Protein AF-A0A970YHY7-F1 (afdb_monomer)

Structure (mmCIF, N/CA/C/O backbone):
data_AF-A0A970YHY7-F1
#
_entry.id   AF-A0A970YHY7-F1
#
loop_
_atom_site.group_PDB
_atom_site.id
_atom_site.type_symbol
_atom_site.label_atom_id
_atom_site.label_alt_id
_atom_site.label_comp_id
_atom_site.label_asym_id
_atom_site.label_entity_id
_atom_site.label_seq_id
_atom_site.pdbx_PDB_ins_code
_atom_site.Cartn_x
_atom_site.Cartn_y
_atom_site.Cartn_z
_atom_site.occupancy
_atom_site.B_iso_or_equiv
_atom_site.auth_seq_id
_atom_site.auth_comp_id
_atom_site.auth_asym_id
_atom_site.auth_atom_id
_atom_site.pdbx_PDB_model_num
ATOM 1 N N . MET A 1 1 ? 17.456 -45.191 -36.151 1.00 50.62 1 MET A N 1
ATOM 2 C CA . MET A 1 1 ? 17.896 -44.436 -34.952 1.00 50.62 1 MET A CA 1
ATOM 3 C C . MET A 1 1 ? 18.353 -42.989 -35.215 1.00 50.62 1 MET A C 1
ATOM 5 O O . MET A 1 1 ? 18.487 -42.261 -34.246 1.00 50.62 1 MET A O 1
ATOM 9 N N . SER A 1 2 ? 18.525 -42.503 -36.458 1.00 56.16 2 SER A N 1
ATOM 10 C CA . SER A 1 2 ? 19.129 -41.170 -36.703 1.00 56.16 2 SER A CA 1
ATOM 11 C C . SER A 1 2 ? 18.180 -39.957 -36.665 1.00 56.16 2 SER A C 1
ATOM 13 O O . SER A 1 2 ? 18.618 -38.856 -36.349 1.00 56.16 2 SER A O 1
ATOM 15 N N . ARG A 1 3 ? 16.873 -40.118 -36.927 1.00 51.16 3 ARG A N 1
ATOM 16 C CA . ARG A 1 3 ? 15.935 -38.973 -37.016 1.00 51.16 3 ARG A CA 1
ATOM 17 C C . ARG A 1 3 ? 15.597 -38.304 -35.674 1.00 51.16 3 ARG A C 1
ATOM 19 O O . ARG A 1 3 ? 15.344 -37.107 -35.648 1.00 51.16 3 ARG A O 1
ATOM 26 N N . ARG A 1 4 ? 15.618 -39.048 -34.560 1.00 51.25 4 ARG A N 1
ATOM 27 C CA . ARG A 1 4 ? 15.319 -38.506 -33.215 1.00 51.25 4 ARG A CA 1
ATOM 28 C C . ARG A 1 4 ? 16.467 -37.663 -32.642 1.00 51.25 4 ARG A C 1
ATOM 30 O O . ARG A 1 4 ? 16.207 -36.680 -31.962 1.00 51.25 4 ARG A O 1
ATOM 37 N N . LEU A 1 5 ? 17.714 -38.004 -32.974 1.00 50.31 5 LEU A N 1
ATOM 38 C CA . LEU A 1 5 ? 18.907 -37.251 -32.564 1.00 50.31 5 LEU A CA 1
ATOM 39 C C . LEU A 1 5 ? 19.022 -35.908 -33.303 1.00 50.31 5 LEU A C 1
ATOM 41 O O . LEU A 1 5 ? 19.333 -34.899 -32.681 1.00 50.31 5 LEU A O 1
ATOM 45 N N . ALA A 1 6 ? 18.693 -35.873 -34.599 1.00 49.66 6 ALA A N 1
ATOM 46 C CA . ALA A 1 6 ? 18.693 -34.640 -35.391 1.00 49.66 6 ALA A CA 1
ATOM 47 C C . ALA A 1 6 ? 17.609 -33.640 -34.939 1.00 49.66 6 ALA A C 1
ATOM 49 O O . ALA A 1 6 ? 17.871 -32.443 -34.854 1.00 49.66 6 ALA A O 1
ATOM 50 N N . ALA A 1 7 ? 16.413 -34.131 -34.588 1.00 54.09 7 ALA A N 1
ATOM 51 C CA . ALA A 1 7 ? 15.349 -33.294 -34.031 1.00 54.09 7 ALA A CA 1
ATOM 52 C C . ALA A 1 7 ? 15.717 -32.738 -32.641 1.00 54.09 7 ALA A C 1
ATOM 54 O O . ALA A 1 7 ? 15.490 -31.561 -32.377 1.00 54.09 7 ALA A O 1
ATOM 55 N N . GLY A 1 8 ? 16.343 -33.551 -31.780 1.00 54.03 8 GLY A N 1
ATOM 56 C CA . GLY A 1 8 ? 16.829 -33.113 -30.467 1.00 54.03 8 GLY A CA 1
ATOM 57 C C . GLY A 1 8 ? 17.932 -32.052 -30.549 1.00 54.03 8 GLY A C 1
ATOM 58 O O . GLY A 1 8 ? 17.893 -31.084 -29.794 1.00 54.03 8 GLY A O 1
ATOM 59 N N . LEU A 1 9 ? 18.863 -32.180 -31.504 1.00 59.66 9 LEU A N 1
ATOM 60 C CA . LEU A 1 9 ? 19.895 -31.165 -31.756 1.00 59.66 9 LEU A CA 1
ATOM 61 C C . LEU A 1 9 ? 19.302 -29.849 -32.275 1.00 59.66 9 LEU A C 1
ATOM 63 O O . LEU A 1 9 ? 19.732 -28.779 -31.853 1.00 59.66 9 LEU A O 1
ATOM 67 N N . GLY A 1 10 ? 18.309 -29.923 -33.167 1.00 66.12 10 GLY A N 1
ATOM 68 C CA . GLY A 1 10 ? 17.621 -28.742 -33.689 1.00 66.12 10 GLY A CA 1
ATOM 69 C C . GLY A 1 10 ? 16.871 -27.977 -32.598 1.00 66.12 10 GLY A C 1
ATOM 70 O O . GLY A 1 10 ? 16.993 -26.760 -32.507 1.00 66.12 10 GLY A O 1
ATOM 71 N N . ILE A 1 11 ? 16.162 -28.689 -31.718 1.00 70.00 11 ILE A N 1
ATOM 72 C CA . ILE A 1 11 ? 15.448 -28.081 -30.585 1.00 70.00 11 ILE A CA 1
ATOM 73 C C . ILE A 1 11 ? 16.435 -27.469 -29.583 1.00 70.00 11 ILE A C 1
ATOM 75 O O . ILE A 1 11 ? 16.235 -26.338 -29.148 1.00 70.00 11 ILE A O 1
ATOM 79 N N . ALA A 1 12 ? 17.523 -28.173 -29.255 1.00 73.06 12 ALA A N 1
ATOM 80 C CA . ALA A 1 12 ? 18.547 -27.661 -28.347 1.00 73.06 12 ALA A CA 1
ATOM 81 C C . ALA A 1 12 ? 19.237 -26.405 -28.903 1.00 73.06 12 ALA A C 1
ATOM 83 O O . ALA A 1 12 ? 19.440 -25.446 -28.164 1.00 73.06 12 ALA A O 1
ATOM 84 N N . ALA A 1 13 ? 19.543 -26.369 -30.204 1.00 76.19 13 ALA A N 1
ATOM 85 C CA . ALA A 1 13 ? 20.141 -25.204 -30.853 1.00 76.19 13 ALA A CA 1
ATOM 86 C C . ALA A 1 13 ? 19.190 -23.997 -30.884 1.00 76.19 13 ALA A C 1
ATOM 88 O O . ALA A 1 13 ? 19.619 -22.877 -30.618 1.00 76.19 13 ALA A O 1
ATOM 89 N N . VAL A 1 14 ? 17.897 -24.217 -31.152 1.00 81.06 14 VAL A N 1
ATOM 90 C CA . VAL A 1 14 ? 16.876 -23.157 -31.111 1.00 81.06 14 VAL A CA 1
ATOM 91 C C . VAL A 1 14 ? 16.693 -22.625 -29.689 1.00 81.06 14 VAL A C 1
ATOM 93 O O . VAL A 1 14 ? 16.650 -21.412 -29.498 1.00 81.06 14 VAL A O 1
ATOM 96 N N . ALA A 1 15 ? 16.643 -23.506 -28.687 1.00 80.12 15 ALA A N 1
ATOM 97 C CA . ALA A 1 15 ? 16.552 -23.105 -27.286 1.00 80.12 15 ALA A CA 1
ATOM 98 C C . ALA A 1 15 ? 17.786 -22.302 -26.845 1.00 80.12 15 ALA A C 1
ATOM 100 O O . ALA A 1 15 ? 17.646 -21.255 -26.218 1.00 80.12 15 ALA A O 1
ATOM 101 N N . LEU A 1 16 ? 18.991 -22.740 -27.226 1.00 81.62 16 LEU A N 1
ATOM 102 C CA . LEU A 1 16 ? 20.231 -22.030 -26.913 1.00 81.62 16 LEU A CA 1
ATOM 103 C C . LEU A 1 16 ? 20.271 -20.650 -27.587 1.00 81.62 16 LEU A C 1
ATOM 105 O O . LEU A 1 16 ? 20.618 -19.662 -26.947 1.00 81.62 16 LEU A O 1
ATOM 109 N N . LEU A 1 17 ? 19.864 -20.565 -28.858 1.00 82.62 17 LEU A N 1
ATOM 110 C CA . LEU A 1 17 ? 19.781 -19.303 -29.590 1.00 82.62 17 LEU A CA 1
ATOM 111 C C . LEU A 1 17 ? 18.762 -18.350 -28.950 1.00 82.62 17 LEU A C 1
ATOM 113 O O . LEU A 1 17 ? 19.046 -17.164 -28.815 1.00 82.62 17 LEU A O 1
ATOM 117 N N . ALA A 1 18 ? 17.611 -18.858 -28.503 1.00 81.12 18 ALA A N 1
ATOM 118 C CA . ALA A 1 18 ? 16.614 -18.067 -27.786 1.00 81.12 18 ALA A CA 1
ATOM 119 C C . ALA A 1 18 ? 17.156 -17.526 -26.451 1.00 81.12 18 ALA A C 1
ATOM 121 O O . ALA A 1 18 ? 16.930 -16.361 -26.131 1.00 81.12 18 ALA A O 1
ATOM 122 N N . VAL A 1 19 ? 17.928 -18.326 -25.706 1.00 82.56 19 VAL A N 1
ATOM 123 C CA . VAL A 1 19 ? 18.588 -17.891 -24.461 1.00 82.56 19 VAL A CA 1
ATOM 124 C C . VAL A 1 19 ? 19.657 -16.829 -24.732 1.00 82.56 19 VAL A C 1
ATOM 126 O O . VAL A 1 19 ? 19.722 -15.831 -24.014 1.00 82.56 19 VAL A O 1
ATOM 129 N N . VAL A 1 20 ? 20.471 -17.000 -25.779 1.00 83.69 20 VAL A N 1
ATOM 130 C CA . VAL A 1 20 ? 21.518 -16.035 -26.166 1.00 83.69 20 VAL A CA 1
ATOM 131 C C . VAL A 1 20 ? 20.907 -14.722 -26.655 1.00 83.69 20 VAL A C 1
ATOM 133 O O . VAL A 1 20 ? 21.343 -13.646 -26.254 1.00 83.69 20 VAL A O 1
ATOM 136 N N . LEU A 1 21 ? 19.860 -14.784 -27.481 1.00 79.25 21 LEU A N 1
ATOM 137 C CA . LEU A 1 21 ? 19.136 -13.592 -27.920 1.00 79.25 21 LEU A CA 1
ATOM 138 C C . LEU A 1 21 ? 18.445 -12.906 -26.737 1.00 79.25 21 LEU A C 1
ATOM 140 O O . LEU A 1 21 ? 18.564 -11.695 -26.593 1.00 79.25 21 LEU A O 1
ATOM 144 N N . GLY A 1 22 ? 17.800 -13.663 -25.845 1.00 72.94 22 GLY A N 1
ATOM 145 C CA . GLY A 1 22 ? 17.180 -13.128 -24.632 1.00 72.94 22 GLY A CA 1
ATOM 146 C C . GLY A 1 22 ? 18.178 -12.403 -23.725 1.00 72.94 22 GLY A C 1
ATOM 147 O O . GLY A 1 22 ? 17.921 -11.279 -23.296 1.00 72.94 22 GLY A O 1
ATOM 148 N N . THR A 1 23 ? 19.354 -12.994 -23.499 1.00 72.88 23 THR A N 1
ATOM 149 C CA . THR A 1 23 ? 20.425 -12.365 -22.707 1.00 72.88 23 THR A CA 1
ATOM 150 C C . THR A 1 23 ? 21.023 -11.141 -23.406 1.00 72.88 23 THR A C 1
ATOM 152 O O . THR A 1 23 ? 21.236 -10.121 -22.756 1.00 72.88 23 THR A O 1
ATOM 155 N N . ALA A 1 24 ? 21.223 -11.165 -24.726 1.00 72.94 24 ALA A N 1
ATOM 156 C CA . ALA A 1 24 ? 21.704 -10.000 -25.474 1.00 72.94 24 ALA A CA 1
ATOM 157 C C . ALA A 1 24 ? 20.704 -8.826 -25.458 1.00 72.94 24 ALA A C 1
ATOM 159 O O . ALA A 1 24 ? 21.099 -7.674 -25.262 1.00 72.94 24 ALA A O 1
ATOM 160 N N . VAL A 1 25 ? 19.405 -9.093 -25.621 1.00 69.44 25 VAL A N 1
ATOM 161 C CA . VAL A 1 25 ? 18.348 -8.066 -25.547 1.00 69.44 25 VAL A CA 1
ATOM 162 C C . VAL A 1 25 ? 18.255 -7.479 -24.131 1.00 69.44 25 VAL A C 1
ATOM 164 O O . VAL A 1 25 ? 18.085 -6.266 -23.990 1.00 69.44 25 VAL A O 1
ATOM 167 N N . TYR A 1 26 ? 18.435 -8.310 -23.098 1.00 66.69 26 TYR A N 1
ATOM 168 C CA . TYR A 1 26 ? 18.523 -7.880 -21.700 1.00 66.69 26 TYR A CA 1
ATOM 169 C C . TYR A 1 26 ? 19.727 -6.950 -21.462 1.00 66.69 26 TYR A C 1
ATOM 171 O O . TYR A 1 26 ? 19.556 -5.837 -20.973 1.00 66.69 26 TYR A O 1
ATOM 179 N N . HIS A 1 27 ? 20.933 -7.341 -21.890 1.00 66.69 27 HIS A N 1
ATOM 180 C CA . HIS A 1 27 ? 22.153 -6.552 -21.665 1.00 66.69 27 HIS A CA 1
ATOM 181 C C . HIS A 1 27 ? 22.245 -5.264 -22.497 1.00 66.69 27 HIS A C 1
ATOM 183 O O . HIS A 1 27 ? 22.895 -4.310 -22.080 1.00 66.69 27 HIS A O 1
ATOM 189 N N . THR A 1 28 ? 21.609 -5.206 -23.669 1.00 65.88 28 THR A N 1
ATOM 190 C CA . THR A 1 28 ? 21.632 -4.012 -24.540 1.00 65.88 28 THR A CA 1
ATOM 191 C C . THR A 1 28 ? 20.581 -2.960 -24.171 1.00 65.88 28 THR A C 1
ATOM 193 O O . THR A 1 28 ? 20.534 -1.882 -24.783 1.00 65.88 28 THR A O 1
ATOM 196 N N . GLY A 1 29 ? 19.700 -3.270 -23.213 1.00 61.22 29 GLY A N 1
ATOM 197 C CA . GLY A 1 29 ? 18.539 -2.442 -22.885 1.00 61.22 29 GLY A CA 1
ATOM 198 C C . GLY A 1 29 ? 17.575 -2.274 -24.065 1.00 61.22 29 GLY A C 1
ATOM 199 O O . GLY A 1 29 ? 16.763 -1.349 -24.071 1.00 61.22 29 GLY A O 1
ATOM 200 N N . LEU A 1 30 ? 17.671 -3.126 -25.097 1.00 67.56 30 LEU A N 1
ATOM 201 C CA . LEU A 1 30 ? 16.829 -3.033 -26.289 1.00 67.56 30 LEU A CA 1
ATOM 202 C C . LEU A 1 30 ? 15.356 -3.228 -25.916 1.00 67.56 30 LEU A C 1
ATOM 204 O O . LEU A 1 30 ? 14.517 -2.482 -26.405 1.00 67.56 30 LEU A O 1
ATOM 208 N N . LEU A 1 31 ? 15.070 -4.146 -24.985 1.00 64.50 31 LEU A N 1
ATOM 209 C CA . LEU A 1 31 ? 13.740 -4.380 -24.407 1.00 64.50 31 LEU A CA 1
ATOM 210 C C . LEU A 1 31 ? 13.120 -3.102 -23.827 1.00 64.50 31 LEU A C 1
ATOM 212 O O . LEU A 1 31 ? 11.966 -2.805 -24.110 1.00 64.50 31 LEU A O 1
ATOM 216 N N . HIS A 1 32 ? 13.896 -2.302 -23.093 1.00 61.69 32 HIS A N 1
ATOM 217 C CA . HIS A 1 32 ? 13.417 -1.039 -22.526 1.00 61.69 32 HIS A CA 1
ATOM 218 C C . HIS A 1 32 ? 13.137 0.016 -23.613 1.00 61.69 32 HIS A C 1
ATOM 220 O O . HIS A 1 32 ? 12.178 0.775 -23.508 1.00 61.69 32 HIS A O 1
ATOM 226 N N . ARG A 1 33 ? 13.920 0.023 -24.701 1.00 63.47 33 ARG A N 1
ATOM 227 C CA . ARG A 1 33 ? 13.712 0.938 -25.837 1.00 63.47 33 ARG A CA 1
ATOM 228 C C . ARG A 1 33 ? 12.507 0.578 -26.708 1.00 63.47 33 ARG A C 1
ATOM 230 O O . ARG A 1 33 ? 11.868 1.482 -27.233 1.00 63.47 33 ARG A O 1
ATOM 237 N N . VAL A 1 34 ? 12.213 -0.710 -26.890 1.00 67.06 34 VAL A N 1
ATOM 238 C CA . VAL A 1 34 ? 11.116 -1.171 -27.768 1.00 67.06 34 VAL A CA 1
ATOM 239 C C . VAL A 1 34 ? 9.813 -1.459 -27.020 1.00 67.06 34 VAL A C 1
ATOM 241 O O . VAL A 1 34 ? 8.752 -1.456 -27.636 1.00 67.06 34 VAL A O 1
ATOM 244 N N . ALA A 1 35 ? 9.881 -1.700 -25.709 1.00 68.25 35 ALA A N 1
ATOM 245 C CA . ALA A 1 35 ? 8.742 -2.003 -24.847 1.00 68.25 35 ALA A CA 1
ATOM 246 C C . ALA A 1 35 ? 8.900 -1.312 -23.474 1.00 68.25 35 ALA A C 1
ATOM 248 O O . ALA A 1 35 ? 9.141 -1.979 -22.460 1.00 68.25 35 ALA A O 1
ATOM 249 N N . PRO A 1 36 ? 8.792 0.029 -23.414 1.00 69.69 36 PRO A N 1
ATOM 250 C CA . PRO A 1 36 ? 8.798 0.749 -22.143 1.00 69.69 36 PRO A CA 1
ATOM 251 C C . PRO A 1 36 ? 7.693 0.212 -21.217 1.00 69.69 36 PRO A C 1
ATOM 253 O O . PRO A 1 36 ? 6.573 -0.046 -21.653 1.00 69.69 36 PRO A O 1
ATOM 256 N N . GLY A 1 37 ? 8.021 -0.002 -19.938 1.00 76.81 37 GLY A N 1
ATOM 257 C CA . GLY A 1 37 ? 7.078 -0.533 -18.945 1.00 76.81 37 GLY A CA 1
ATOM 258 C C . GLY A 1 37 ? 6.883 -2.055 -18.939 1.00 76.81 37 GLY A C 1
ATOM 259 O O . GLY A 1 37 ? 6.025 -2.542 -18.204 1.00 76.81 37 GLY A O 1
ATOM 260 N N . TRP A 1 38 ? 7.681 -2.831 -19.687 1.00 80.94 38 TRP A N 1
ATOM 261 C CA . TRP A 1 38 ? 7.626 -4.305 -19.654 1.00 80.94 38 TRP A CA 1
ATOM 262 C C . TRP A 1 38 ? 7.771 -4.886 -18.235 1.00 80.94 38 TRP A C 1
ATOM 264 O O . TRP A 1 38 ? 7.140 -5.895 -17.919 1.00 80.94 38 TRP A O 1
ATOM 274 N N . HIS A 1 39 ? 8.566 -4.241 -17.372 1.00 81.75 39 HIS A N 1
ATOM 275 C CA . HIS A 1 39 ? 8.775 -4.673 -15.991 1.00 81.75 39 HIS A CA 1
ATOM 276 C C . HIS A 1 39 ? 7.472 -4.617 -15.185 1.00 81.75 39 HIS A C 1
ATOM 278 O O . HIS A 1 39 ? 7.202 -5.550 -14.443 1.00 81.75 39 HIS A O 1
ATOM 284 N N . VAL A 1 40 ? 6.616 -3.610 -15.406 1.00 83.44 40 VAL A N 1
ATOM 285 C CA . VAL A 1 40 ? 5.299 -3.483 -14.752 1.00 83.44 40 VAL A CA 1
ATOM 286 C C . VAL A 1 40 ? 4.376 -4.634 -15.153 1.00 83.44 40 VAL A C 1
ATOM 288 O O . VAL A 1 40 ? 3.639 -5.182 -14.335 1.00 83.44 40 VAL A O 1
ATOM 291 N N . VAL A 1 41 ? 4.418 -5.026 -16.430 1.00 86.06 41 VAL A N 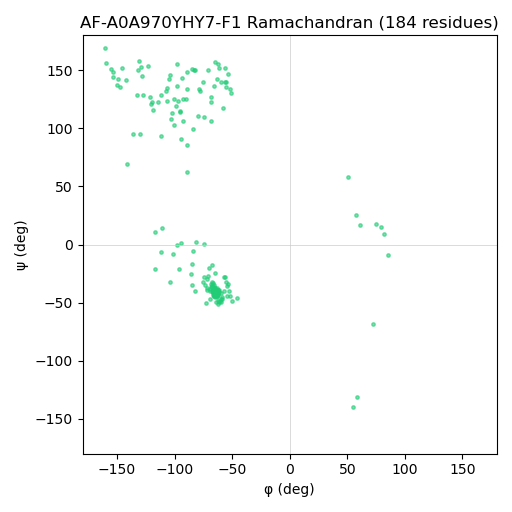1
ATOM 292 C CA . VAL A 1 41 ? 3.641 -6.169 -16.926 1.00 86.06 41 VAL A CA 1
ATOM 293 C C . VAL A 1 41 ? 4.133 -7.457 -16.274 1.00 86.06 41 VAL A C 1
ATOM 295 O O . VAL A 1 41 ? 3.323 -8.257 -15.810 1.00 86.06 41 VAL A O 1
ATOM 298 N N . LEU A 1 42 ? 5.452 -7.649 -16.209 1.00 87.25 42 LEU A N 1
ATOM 299 C CA . LEU A 1 42 ? 6.029 -8.832 -15.583 1.00 87.25 42 LEU A CA 1
ATOM 300 C C . LEU A 1 42 ? 5.737 -8.881 -14.078 1.00 87.25 42 LEU A C 1
ATOM 302 O O . LEU A 1 42 ? 5.333 -9.931 -13.592 1.00 87.25 42 LEU A O 1
ATOM 306 N N . GLU A 1 43 ? 5.873 -7.757 -13.374 1.00 90.56 43 GLU A N 1
ATOM 307 C CA . GLU A 1 43 ? 5.491 -7.560 -11.968 1.00 90.56 43 GLU A CA 1
ATOM 308 C C . GLU A 1 43 ? 4.054 -8.025 -11.716 1.00 90.56 43 GLU A C 1
ATOM 310 O O . GLU A 1 43 ? 3.817 -8.844 -10.829 1.00 90.56 43 GLU A O 1
ATOM 315 N N . ARG A 1 44 ? 3.104 -7.608 -12.563 1.00 89.38 44 ARG A N 1
ATOM 316 C CA . ARG A 1 44 ? 1.707 -8.056 -12.478 1.00 89.38 44 ARG A CA 1
ATOM 317 C C . ARG A 1 44 ? 1.555 -9.565 -12.669 1.00 89.38 44 ARG A C 1
ATOM 319 O O . ARG A 1 44 ? 0.766 -10.184 -11.963 1.00 89.38 44 ARG A O 1
ATOM 326 N N . VAL A 1 45 ? 2.292 -10.162 -13.605 1.00 89.00 45 VAL A N 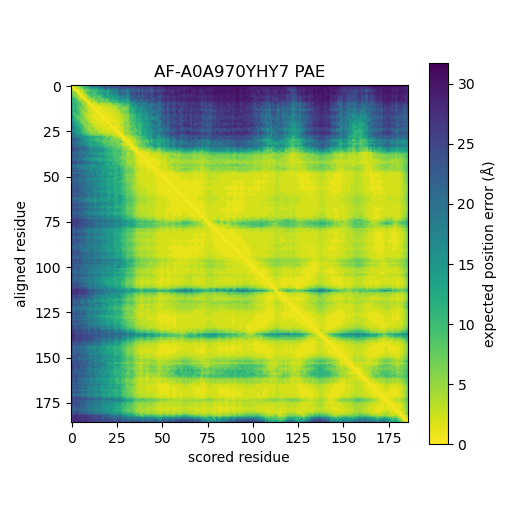1
ATOM 327 C CA . VAL A 1 45 ? 2.232 -11.612 -13.867 1.00 89.00 45 VAL A CA 1
ATOM 328 C C . VAL A 1 45 ? 2.785 -12.424 -12.694 1.00 89.00 45 VAL A C 1
ATOM 330 O O . VAL A 1 45 ? 2.261 -13.495 -12.402 1.00 89.00 45 VAL A O 1
ATOM 333 N N . ILE A 1 46 ? 3.825 -11.929 -12.020 1.00 90.62 46 ILE A N 1
ATOM 334 C CA . ILE A 1 46 ? 4.475 -12.637 -10.906 1.00 90.62 46 ILE A CA 1
ATOM 335 C C . ILE A 1 46 ? 3.935 -12.244 -9.522 1.00 90.62 46 ILE A C 1
ATOM 337 O O . ILE A 1 46 ? 4.440 -12.752 -8.526 1.00 90.62 46 ILE A O 1
ATOM 341 N N . GLY A 1 47 ? 2.940 -11.352 -9.446 1.00 89.94 47 GLY A N 1
ATOM 342 C CA . GLY A 1 47 ? 2.369 -10.876 -8.180 1.00 89.94 47 GLY A CA 1
ATOM 343 C C . GLY A 1 47 ? 3.249 -9.882 -7.413 1.00 89.94 47 GLY A C 1
ATOM 344 O O . GLY A 1 47 ? 3.034 -9.657 -6.231 1.00 89.94 47 GLY A O 1
ATOM 345 N N . GLU A 1 48 ? 4.235 -9.259 -8.056 1.00 93.44 48 GLU A N 1
ATOM 346 C CA . GLU A 1 48 ? 5.055 -8.200 -7.452 1.00 93.44 48 GLU A CA 1
ATOM 347 C C . GLU A 1 48 ? 4.418 -6.829 -7.690 1.00 93.44 48 GLU A C 1
ATOM 349 O O . GLU A 1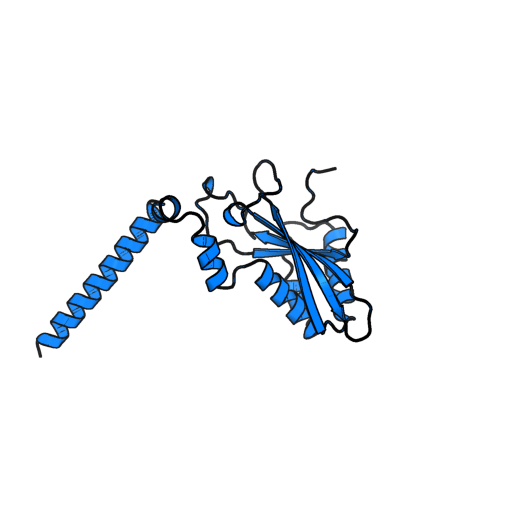 48 ? 4.984 -5.974 -8.367 1.00 93.44 48 GLU A O 1
ATOM 354 N N . THR A 1 49 ? 3.213 -6.620 -7.156 1.00 95.19 49 THR A N 1
ATOM 355 C CA . THR A 1 49 ? 2.509 -5.331 -7.248 1.00 95.19 49 THR A CA 1
ATOM 356 C C . THR A 1 49 ? 2.153 -4.790 -5.866 1.00 95.19 49 THR A C 1
ATOM 358 O O . THR A 1 49 ? 1.971 -5.577 -4.932 1.00 95.19 49 THR A O 1
ATOM 361 N N . PRO A 1 50 ? 2.015 -3.463 -5.705 1.00 97.06 50 PRO A N 1
ATOM 362 C CA . PRO A 1 50 ? 1.595 -2.876 -4.438 1.00 97.06 50 PRO A CA 1
ATOM 363 C C . PRO A 1 50 ? 0.302 -3.469 -3.872 1.00 97.06 50 PRO A C 1
ATOM 365 O O . PRO A 1 50 ? 0.212 -3.742 -2.678 1.00 97.06 50 PRO A O 1
ATOM 368 N N . GLU A 1 51 ? -0.673 -3.732 -4.741 1.00 96.94 51 GLU A N 1
ATOM 369 C CA . GLU A 1 51 ? -1.965 -4.310 -4.377 1.00 96.94 51 GLU A CA 1
ATOM 370 C C . GLU A 1 51 ? -1.819 -5.740 -3.855 1.00 96.94 51 GLU A C 1
ATOM 372 O O . GLU A 1 51 ? -2.509 -6.116 -2.912 1.00 96.94 51 GLU A O 1
ATOM 377 N N . HIS A 1 52 ? -0.902 -6.533 -4.421 1.00 96.38 52 HIS A N 1
ATOM 378 C CA . HIS A 1 52 ? -0.637 -7.888 -3.939 1.00 96.38 52 HIS A CA 1
ATOM 379 C C . HIS A 1 52 ? -0.022 -7.880 -2.533 1.00 96.38 52 HIS A C 1
ATOM 381 O O . HIS A 1 52 ? -0.427 -8.665 -1.677 1.00 96.38 52 HIS A O 1
ATOM 387 N N . HIS A 1 53 ? 0.918 -6.967 -2.266 1.00 97.12 53 HIS A N 1
ATOM 388 C CA . HIS A 1 53 ? 1.532 -6.826 -0.939 1.00 97.12 53 HIS A CA 1
ATOM 389 C C . HIS A 1 53 ? 0.545 -6.287 0.106 1.00 97.12 53 HIS A C 1
ATOM 391 O O . HIS A 1 53 ? 0.541 -6.765 1.240 1.00 97.12 53 HIS A O 1
ATOM 397 N N . LEU A 1 54 ? -0.346 -5.364 -0.276 1.00 97.88 54 LEU A N 1
ATOM 398 C CA . LEU A 1 54 ? -1.479 -4.952 0.561 1.00 97.88 54 LEU A CA 1
ATOM 399 C C . LEU A 1 54 ? -2.410 -6.136 0.865 1.00 97.88 54 LEU A C 1
ATOM 401 O O . LEU A 1 54 ? -2.755 -6.364 2.024 1.00 97.88 54 LEU A O 1
ATOM 405 N N . ALA A 1 55 ? -2.793 -6.904 -0.159 1.00 97.12 55 ALA A N 1
ATOM 406 C CA . ALA A 1 55 ? -3.678 -8.054 -0.000 1.00 97.12 55 ALA A CA 1
ATOM 407 C C . ALA A 1 55 ? -3.077 -9.095 0.955 1.00 97.12 55 ALA A C 1
ATOM 409 O O . ALA A 1 55 ? -3.777 -9.604 1.824 1.00 97.12 55 ALA A O 1
ATOM 410 N N . ALA A 1 56 ? -1.770 -9.363 0.849 1.00 96.88 56 ALA A N 1
ATOM 411 C CA . ALA A 1 56 ? -1.062 -10.271 1.749 1.00 96.88 56 ALA A CA 1
ATOM 412 C C . ALA A 1 56 ? -1.081 -9.792 3.213 1.00 96.88 56 ALA A C 1
ATOM 414 O O . ALA A 1 56 ? -1.258 -10.605 4.123 1.00 96.88 56 ALA A O 1
ATOM 415 N N . TYR A 1 57 ? -0.938 -8.483 3.449 1.00 98.19 57 TYR A N 1
ATOM 416 C CA . TYR A 1 57 ? -1.062 -7.903 4.789 1.00 98.19 57 TYR A CA 1
ATOM 417 C C . TYR A 1 57 ? -2.481 -8.064 5.352 1.00 98.19 57 TYR A C 1
ATOM 419 O O . TYR A 1 57 ? -2.645 -8.562 6.467 1.00 98.19 57 TYR A O 1
ATOM 427 N N . LEU A 1 58 ? -3.509 -7.698 4.580 1.00 98.12 58 LEU A N 1
ATOM 428 C CA . LEU A 1 58 ? -4.907 -7.803 5.015 1.00 98.12 58 LEU A CA 1
ATOM 429 C C . LEU A 1 58 ? -5.345 -9.261 5.218 1.00 98.12 58 LEU A C 1
ATOM 431 O O . LEU A 1 58 ? -6.076 -9.559 6.158 1.00 98.12 58 LEU A O 1
ATOM 435 N N . ASP A 1 59 ? -4.849 -10.190 4.403 1.00 97.38 59 ASP A N 1
ATOM 436 C CA . ASP A 1 59 ? -5.062 -11.629 4.580 1.00 97.38 59 ASP A CA 1
ATOM 437 C C . ASP A 1 59 ? -4.430 -12.141 5.888 1.00 97.38 59 ASP A C 1
ATOM 439 O O . ASP A 1 59 ? -5.062 -12.882 6.642 1.00 97.38 59 ASP A O 1
ATOM 443 N N . ALA A 1 60 ? -3.216 -11.693 6.230 1.00 98.06 60 ALA A N 1
ATOM 444 C CA . ALA A 1 60 ? -2.607 -12.011 7.523 1.00 98.06 60 ALA A CA 1
ATOM 445 C C . ALA A 1 60 ? -3.429 -11.463 8.706 1.00 98.06 60 ALA A C 1
ATOM 447 O O . ALA A 1 60 ? -3.662 -12.187 9.679 1.00 98.06 60 ALA A O 1
ATOM 448 N N . VAL A 1 61 ? -3.933 -10.228 8.596 1.00 97.88 61 VAL A N 1
ATOM 449 C CA . VAL A 1 61 ? -4.845 -9.621 9.580 1.00 97.88 61 VAL A CA 1
ATOM 450 C C . VAL A 1 61 ? -6.130 -10.445 9.734 1.00 97.88 61 VAL A C 1
ATOM 452 O O . VAL A 1 61 ? -6.523 -10.771 10.857 1.00 97.88 61 VAL A O 1
ATOM 455 N N . ASN A 1 62 ? -6.759 -10.846 8.628 1.00 96.00 62 ASN A N 1
ATOM 456 C CA . ASN A 1 62 ? -7.998 -11.628 8.640 1.00 96.00 62 ASN A CA 1
ATOM 457 C C . ASN A 1 62 ? -7.813 -13.039 9.199 1.00 96.00 62 ASN A C 1
ATOM 459 O O . ASN A 1 62 ? -8.687 -13.550 9.898 1.00 96.00 62 ASN A O 1
ATOM 463 N N . ARG A 1 63 ? -6.643 -13.652 8.990 1.00 97.00 63 ARG A N 1
ATOM 464 C CA . ARG A 1 63 ? -6.270 -14.916 9.645 1.00 97.00 63 ARG A CA 1
ATOM 465 C C . ARG A 1 63 ? -5.904 -14.770 11.122 1.00 97.00 63 ARG A C 1
ATOM 467 O O . ARG A 1 63 ? -5.567 -15.768 11.756 1.00 97.00 63 ARG A O 1
ATOM 474 N N . ARG A 1 64 ? -5.955 -13.552 11.674 1.00 97.81 64 ARG A N 1
ATOM 475 C CA . ARG A 1 64 ? -5.498 -13.217 13.031 1.00 97.81 64 ARG A CA 1
ATOM 476 C C . ARG A 1 64 ? -4.023 -13.558 13.274 1.00 97.81 64 ARG A C 1
ATOM 478 O O . ARG A 1 64 ? -3.606 -13.755 14.415 1.00 97.81 64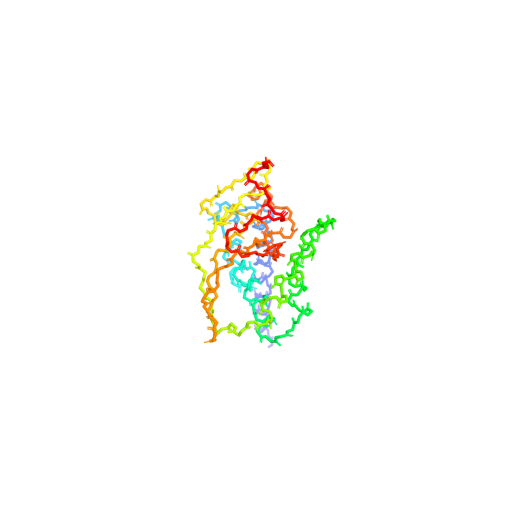 ARG A O 1
ATOM 485 N N . ASP A 1 65 ? -3.219 -13.604 12.214 1.00 98.31 65 ASP A N 1
ATOM 486 C CA . ASP A 1 65 ? -1.788 -13.872 12.301 1.00 98.31 65 ASP A CA 1
ATOM 487 C C . ASP A 1 65 ? -1.027 -12.558 12.486 1.00 98.31 65 ASP A C 1
ATOM 489 O O . ASP A 1 65 ? -0.558 -11.925 11.536 1.00 98.31 65 ASP A O 1
ATOM 493 N N . LYS A 1 66 ? -0.918 -12.133 13.749 1.00 98.19 66 LYS A N 1
ATOM 494 C CA . LYS A 1 66 ? -0.217 -10.899 14.117 1.00 98.19 66 LYS A CA 1
ATOM 495 C C . LYS A 1 66 ? 1.229 -10.888 13.635 1.00 98.19 66 LYS A C 1
ATOM 497 O O . LYS A 1 66 ? 1.706 -9.845 13.197 1.00 98.19 66 LYS A O 1
ATOM 502 N N . GLN A 1 67 ? 1.928 -12.017 13.722 1.00 98.25 67 GLN A N 1
ATOM 503 C CA . GLN A 1 67 ? 3.339 -12.063 13.361 1.00 98.25 67 GLN A CA 1
ATOM 504 C C . GLN A 1 67 ? 3.506 -11.890 11.850 1.00 98.25 67 GLN A C 1
ATOM 506 O O . GLN A 1 67 ? 4.271 -11.025 11.433 1.00 98.25 67 GLN A O 1
ATOM 511 N N . ALA A 1 68 ? 2.729 -12.613 11.038 1.00 98.06 68 ALA A N 1
ATOM 512 C CA . ALA A 1 68 ? 2.756 -12.442 9.587 1.00 98.06 68 ALA A CA 1
ATOM 513 C C . ALA A 1 68 ? 2.337 -11.026 9.156 1.00 98.06 68 ALA A C 1
ATOM 515 O O . ALA A 1 68 ? 2.952 -10.452 8.257 1.00 98.06 68 ALA A O 1
ATOM 516 N N . ALA A 1 69 ? 1.335 -10.435 9.817 1.00 98.12 69 ALA A N 1
ATOM 517 C CA . ALA A 1 69 ? 0.904 -9.068 9.535 1.00 98.12 69 ALA A CA 1
ATOM 518 C C . ALA A 1 69 ? 2.020 -8.057 9.845 1.00 98.12 69 ALA A C 1
ATOM 520 O O . ALA A 1 69 ? 2.315 -7.186 9.030 1.00 98.12 69 ALA A O 1
ATOM 521 N N . LEU A 1 70 ? 2.695 -8.198 10.989 1.00 97.81 70 LEU A N 1
ATOM 522 C CA . LEU A 1 70 ? 3.842 -7.361 11.330 1.00 97.81 70 LEU A CA 1
ATOM 523 C C . LEU A 1 70 ? 5.003 -7.576 10.353 1.00 97.81 70 LEU A C 1
ATOM 525 O O . LEU A 1 70 ? 5.632 -6.595 9.958 1.00 97.81 70 LEU A O 1
ATOM 529 N N . ASP A 1 71 ? 5.304 -8.812 9.959 1.00 96.00 71 ASP A N 1
ATOM 530 C CA . ASP A 1 71 ? 6.424 -9.151 9.067 1.00 96.00 71 ASP A CA 1
ATOM 531 C C . ASP A 1 71 ? 6.216 -8.689 7.618 1.00 96.00 71 ASP A C 1
ATOM 533 O O . ASP A 1 71 ? 7.190 -8.513 6.884 1.00 96.00 71 ASP A O 1
ATOM 537 N N . ALA A 1 72 ? 4.971 -8.425 7.209 1.00 96.19 72 ALA A N 1
ATOM 538 C CA . ALA A 1 72 ? 4.675 -7.784 5.929 1.00 96.19 72 ALA A CA 1
ATOM 539 C C . ALA A 1 72 ? 5.211 -6.340 5.854 1.00 96.19 72 ALA A C 1
ATOM 541 O O . ALA A 1 72 ? 5.489 -5.838 4.762 1.00 96.19 72 ALA A O 1
ATOM 542 N N . TRP A 1 73 ? 5.388 -5.676 7.003 1.00 96.62 73 TRP A N 1
ATOM 543 C CA . TRP A 1 73 ? 6.014 -4.359 7.068 1.00 96.62 73 TRP A CA 1
ATOM 544 C C . TRP A 1 73 ? 7.530 -4.481 6.960 1.00 96.62 73 TRP A C 1
ATOM 546 O O . TRP A 1 73 ? 8.177 -5.216 7.708 1.00 96.62 73 TRP A O 1
ATOM 556 N N . HIS A 1 74 ? 8.123 -3.660 6.103 1.00 94.94 74 HIS A N 1
ATOM 557 C CA . HIS A 1 74 ? 9.562 -3.534 5.969 1.00 94.94 74 HIS A CA 1
ATOM 558 C C . HIS A 1 74 ? 10.036 -2.163 6.453 1.00 94.94 74 HIS A C 1
ATOM 560 O O . HIS A 1 74 ? 10.084 -1.183 5.706 1.00 94.94 74 HIS A O 1
ATOM 566 N N . LEU A 1 75 ? 10.429 -2.108 7.723 1.00 89.56 75 LEU A N 1
ATOM 567 C CA . LEU A 1 75 ? 11.013 -0.916 8.326 1.00 89.56 75 LEU A CA 1
ATOM 568 C C . LEU A 1 75 ? 12.454 -0.739 7.826 1.00 89.56 75 LEU A C 1
ATOM 570 O O . LEU A 1 75 ? 13.339 -1.527 8.159 1.00 89.56 75 LEU A O 1
ATOM 574 N N . ARG A 1 76 ? 12.696 0.280 6.997 1.00 81.88 76 ARG A N 1
ATOM 575 C CA . ARG A 1 76 ? 14.029 0.546 6.436 1.00 81.88 76 ARG A CA 1
ATOM 576 C C . ARG A 1 76 ? 14.960 1.169 7.470 1.00 81.88 76 ARG A C 1
ATOM 578 O O . ARG A 1 76 ? 14.583 2.101 8.177 1.00 81.88 76 ARG A O 1
ATOM 585 N N . GLY A 1 77 ? 16.218 0.730 7.470 1.00 84.25 77 GLY A N 1
ATOM 586 C CA . GLY A 1 77 ? 17.267 1.315 8.305 1.00 84.25 77 GLY A CA 1
ATOM 587 C C . GLY A 1 77 ? 16.922 1.249 9.795 1.00 84.25 77 GLY A C 1
ATOM 588 O O . GLY A 1 77 ? 16.554 0.194 10.302 1.00 84.25 77 GLY A O 1
ATOM 589 N N . ARG A 1 78 ? 17.063 2.379 10.497 1.00 87.50 78 ARG A N 1
ATOM 590 C CA . ARG A 1 78 ? 16.586 2.535 11.875 1.00 87.50 78 ARG A CA 1
ATOM 591 C C . ARG A 1 78 ? 15.250 3.291 11.835 1.00 87.50 78 ARG A C 1
ATOM 593 O O . ARG A 1 78 ? 15.290 4.508 11.636 1.00 87.50 78 ARG A O 1
ATOM 600 N N . PRO A 1 79 ? 14.099 2.616 11.997 1.00 90.75 79 PRO A N 1
ATOM 601 C CA . PRO A 1 79 ? 12.809 3.296 12.039 1.00 90.75 79 PRO A CA 1
ATOM 602 C C . PRO A 1 79 ? 12.732 4.251 13.234 1.00 90.75 79 PRO A C 1
ATOM 604 O O . PRO A 1 79 ? 13.434 4.093 14.236 1.00 90.75 79 PRO A O 1
ATOM 607 N N . SER A 1 80 ? 11.880 5.269 13.122 1.00 94.31 80 SER A N 1
ATOM 608 C CA . SER A 1 80 ? 11.571 6.123 14.268 1.00 94.31 80 SER A CA 1
ATOM 609 C C . SER A 1 80 ? 10.718 5.347 15.282 1.00 94.31 80 SER A C 1
ATOM 611 O O . SER A 1 80 ? 9.907 4.517 14.864 1.00 94.31 80 SER A O 1
ATOM 613 N N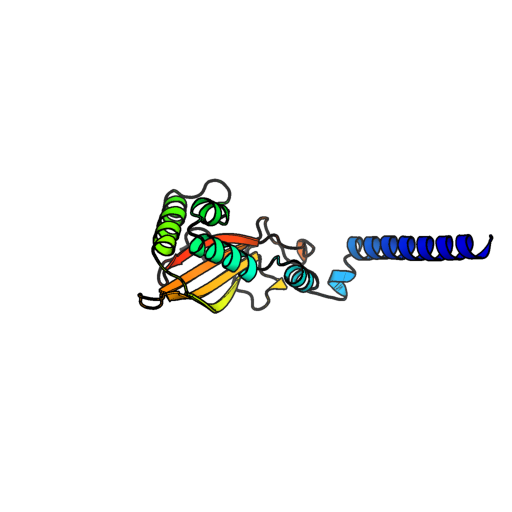 . PRO A 1 81 ? 10.818 5.646 16.592 1.00 96.50 81 PRO A N 1
ATOM 614 C CA . PRO A 1 81 ? 9.956 5.018 17.595 1.00 96.50 81 PRO A CA 1
ATOM 615 C C . PRO A 1 81 ? 8.461 5.169 17.277 1.00 96.50 81 PRO A C 1
ATOM 617 O O . PRO A 1 81 ? 7.693 4.237 17.470 1.00 96.50 81 PRO A O 1
ATOM 620 N N . ALA A 1 82 ? 8.061 6.311 16.705 1.00 96.56 82 ALA A N 1
ATOM 621 C CA . ALA A 1 82 ? 6.680 6.557 16.294 1.00 96.56 82 ALA A CA 1
ATOM 622 C C . ALA A 1 82 ? 6.216 5.617 15.166 1.00 96.56 82 ALA A C 1
ATOM 624 O O . ALA A 1 82 ? 5.072 5.173 15.172 1.00 96.56 82 ALA A O 1
ATOM 625 N N . LEU A 1 83 ? 7.088 5.293 14.203 1.00 97.00 83 LEU A N 1
ATOM 626 C CA . LEU A 1 83 ? 6.756 4.342 13.137 1.00 97.00 83 LEU A CA 1
ATOM 627 C C . LEU A 1 83 ? 6.685 2.903 13.672 1.00 97.00 83 LEU A C 1
ATOM 629 O O . LEU A 1 83 ? 5.818 2.140 13.255 1.00 97.00 83 LEU A O 1
ATOM 633 N N . GLU A 1 84 ? 7.562 2.529 14.608 1.00 97.00 84 GLU A N 1
ATOM 634 C CA . GLU A 1 84 ? 7.505 1.216 15.272 1.00 97.00 84 GLU A CA 1
ATOM 635 C C . GLU A 1 84 ? 6.228 1.047 16.107 1.00 97.00 84 GLU A C 1
ATOM 637 O O . GLU A 1 84 ? 5.570 0.001 16.049 1.00 97.00 84 GLU A O 1
ATOM 642 N N . GLU A 1 85 ? 5.855 2.089 16.852 1.00 97.50 85 GLU A N 1
ATOM 643 C CA . GLU A 1 85 ? 4.611 2.137 17.614 1.00 97.50 85 GLU A CA 1
ATOM 644 C C . GLU A 1 85 ? 3.403 2.046 16.681 1.00 97.50 85 GLU A C 1
ATOM 646 O O . GLU A 1 85 ? 2.547 1.188 16.896 1.00 97.50 85 GLU A O 1
ATOM 651 N N . ARG A 1 86 ? 3.371 2.840 15.600 1.00 97.88 86 ARG A N 1
ATOM 652 C CA . ARG A 1 86 ? 2.299 2.802 14.595 1.00 97.88 86 ARG A CA 1
ATOM 653 C C . ARG A 1 86 ? 2.155 1.426 13.955 1.00 97.88 86 ARG A C 1
ATOM 655 O O . ARG A 1 86 ? 1.042 0.918 13.870 1.00 97.88 86 ARG A O 1
ATOM 662 N N . ARG A 1 87 ? 3.260 0.795 13.541 1.00 98.00 87 ARG A N 1
ATOM 663 C CA . ARG A 1 87 ? 3.244 -0.569 12.983 1.00 98.00 87 ARG A CA 1
ATOM 664 C C . ARG A 1 87 ? 2.517 -1.536 13.913 1.00 98.00 87 ARG A C 1
ATOM 666 O O . ARG A 1 87 ? 1.718 -2.352 13.454 1.00 98.00 87 ARG A O 1
ATOM 673 N N . SER A 1 88 ? 2.797 -1.438 15.209 1.00 97.62 88 SER A N 1
ATOM 674 C CA . SER A 1 88 ? 2.192 -2.301 16.221 1.00 97.62 88 SER A CA 1
ATOM 675 C C . SER A 1 88 ? 0.725 -1.941 16.465 1.00 97.62 88 SER A C 1
ATOM 677 O O . SER A 1 88 ? -0.130 -2.819 16.386 1.00 97.62 88 SER A O 1
ATOM 679 N N . SER A 1 89 ? 0.419 -0.662 16.699 1.00 98.00 89 SER A N 1
ATOM 680 C CA . SER A 1 89 ? -0.922 -0.199 17.068 1.00 98.00 89 SER A CA 1
ATOM 681 C C . SER A 1 89 ? -1.936 -0.322 15.932 1.00 98.00 89 SER A C 1
ATOM 683 O O . SER A 1 89 ? -3.061 -0.754 16.171 1.00 98.00 89 SER A O 1
ATOM 685 N N . VAL A 1 90 ? -1.546 -0.016 14.691 1.00 98.12 90 VAL A N 1
ATOM 686 C CA . VAL A 1 90 ? -2.408 -0.182 13.511 1.00 98.12 90 VAL A CA 1
ATOM 687 C C . VAL A 1 90 ? -2.691 -1.656 13.263 1.00 98.12 90 VAL A C 1
ATOM 689 O O . VAL A 1 90 ? -3.843 -2.023 13.047 1.00 98.12 90 VAL A O 1
ATOM 692 N N . THR A 1 91 ? -1.671 -2.512 13.361 1.00 98.38 91 THR A N 1
ATOM 693 C CA . THR A 1 91 ? -1.863 -3.959 13.205 1.00 98.38 91 THR A CA 1
ATOM 694 C C . THR A 1 91 ? -2.778 -4.514 14.295 1.00 98.38 91 THR A C 1
ATOM 696 O O . THR A 1 91 ? -3.700 -5.259 13.982 1.00 98.38 91 THR A O 1
ATOM 699 N N . ASP A 1 92 ? -2.593 -4.111 15.552 1.00 98.19 92 ASP A N 1
ATOM 700 C CA . ASP A 1 92 ? -3.463 -4.530 16.656 1.00 98.19 92 ASP A CA 1
ATOM 701 C C . ASP A 1 92 ? -4.902 -4.030 16.498 1.00 98.19 92 ASP A C 1
ATOM 703 O O . ASP A 1 92 ? -5.841 -4.784 16.748 1.00 98.19 92 ASP A O 1
ATOM 707 N N . GLY A 1 93 ? -5.085 -2.794 16.027 1.00 96.38 93 GLY A N 1
ATOM 708 C CA . GLY A 1 93 ? -6.401 -2.242 15.717 1.00 96.38 93 GLY A CA 1
ATOM 709 C C . GLY A 1 93 ? -7.112 -3.035 14.624 1.00 96.38 93 GLY A C 1
ATOM 710 O O . GLY A 1 93 ? -8.245 -3.462 14.816 1.00 96.38 93 GLY A O 1
ATOM 711 N N . LEU A 1 94 ? -6.434 -3.309 13.508 1.00 96.62 94 LEU A N 1
ATOM 712 C CA . LEU A 1 94 ? -7.010 -4.075 12.400 1.00 96.62 94 LEU A CA 1
ATOM 713 C C . LEU A 1 94 ? -7.272 -5.546 12.772 1.00 96.62 94 LEU A C 1
ATOM 715 O O . LEU A 1 94 ? -8.255 -6.129 12.323 1.00 96.62 94 LEU A O 1
ATOM 719 N N . LEU A 1 95 ? -6.452 -6.147 13.641 1.00 97.06 95 LEU A N 1
ATOM 720 C CA . LEU A 1 95 ? -6.676 -7.498 14.179 1.00 97.06 95 LEU A CA 1
ATOM 721 C C . LEU A 1 95 ? -7.896 -7.602 15.105 1.00 97.06 95 LEU A C 1
ATOM 723 O O . LEU A 1 95 ? -8.354 -8.714 15.369 1.00 97.06 95 LEU A O 1
ATOM 727 N N . ALA A 1 96 ? -8.405 -6.486 15.624 1.00 94.88 96 ALA A N 1
ATOM 728 C CA . ALA A 1 96 ? -9.642 -6.464 16.396 1.00 94.88 96 ALA A CA 1
ATOM 729 C C . ALA A 1 96 ? -10.892 -6.372 15.501 1.00 94.88 96 ALA A C 1
ATOM 731 O O . ALA A 1 96 ? -11.991 -6.677 15.958 1.00 94.88 96 ALA A O 1
ATOM 732 N N . GLU A 1 97 ? -10.730 -5.983 14.236 1.00 93.19 97 GLU A N 1
ATOM 733 C CA . GLU A 1 97 ? -11.818 -5.770 13.277 1.00 93.19 97 GLU A CA 1
ATOM 734 C C . GLU A 1 97 ? -12.065 -7.040 12.449 1.00 93.19 97 GLU A C 1
ATOM 736 O O . GLU A 1 97 ? -11.132 -7.763 12.110 1.00 93.19 97 GLU A O 1
ATOM 741 N N . GLU A 1 98 ? -13.309 -7.360 12.104 1.00 93.00 98 GLU A N 1
ATOM 742 C CA . GLU A 1 98 ? -13.621 -8.439 11.152 1.00 93.00 98 GLU A CA 1
ATOM 743 C C . GLU A 1 98 ? -13.775 -7.854 9.745 1.00 93.00 98 GLU A C 1
ATOM 745 O O . GLU A 1 98 ? -14.864 -7.419 9.367 1.00 93.00 98 GLU A O 1
ATOM 750 N N . ILE A 1 99 ? -12.673 -7.798 8.988 1.00 95.19 99 ILE A N 1
ATOM 751 C CA . ILE A 1 99 ? -12.650 -7.210 7.644 1.00 95.19 99 ILE A CA 1
ATOM 752 C C . ILE A 1 99 ? -13.211 -8.229 6.652 1.00 95.19 99 ILE A C 1
ATOM 754 O O . ILE A 1 99 ? -12.594 -9.250 6.352 1.00 95.19 99 ILE A O 1
ATOM 758 N N . THR A 1 100 ? -14.389 -7.930 6.125 1.00 95.00 100 THR A N 1
ATOM 759 C CA . THR A 1 100 ? -15.109 -8.789 5.176 1.00 95.00 100 THR A CA 1
ATOM 760 C C . THR A 1 100 ? -14.667 -8.566 3.734 1.00 95.00 100 THR A C 1
ATOM 762 O O . THR A 1 100 ? -14.610 -9.521 2.963 1.00 95.00 100 THR A O 1
ATOM 765 N N . ASP A 1 101 ? -14.339 -7.322 3.382 1.00 96.00 101 ASP A N 1
ATOM 766 C CA . ASP A 1 101 ? -13.877 -6.924 2.053 1.00 96.00 101 ASP A CA 1
ATOM 767 C C . ASP A 1 101 ? -13.139 -5.575 2.119 1.00 96.00 101 ASP A C 1
ATOM 769 O O . ASP A 1 101 ? -13.190 -4.878 3.140 1.00 96.00 101 ASP A O 1
ATOM 773 N N . TYR A 1 102 ? -12.474 -5.184 1.034 1.00 97.50 102 TYR A N 1
ATOM 774 C CA . TYR A 1 102 ? -11.848 -3.872 0.907 1.00 97.50 102 TYR A CA 1
ATOM 775 C C . TYR A 1 102 ? -11.902 -3.327 -0.523 1.00 97.50 102 TYR A C 1
ATOM 777 O O . TYR A 1 102 ? -11.856 -4.063 -1.504 1.00 97.50 102 TYR A O 1
ATOM 785 N N . GLU A 1 103 ? -11.919 -2.003 -0.634 1.00 97.81 103 GLU A N 1
ATOM 786 C CA . GLU A 1 103 ? -11.868 -1.282 -1.902 1.00 97.81 103 GLU A CA 1
ATOM 787 C C . GLU A 1 103 ? -10.652 -0.354 -1.927 1.00 97.81 103 GLU A C 1
ATOM 789 O O . GLU A 1 103 ? -10.467 0.463 -1.025 1.00 97.81 103 GLU A O 1
ATOM 794 N N . ILE A 1 104 ? -9.823 -0.463 -2.969 1.00 97.94 104 ILE A N 1
ATOM 795 C CA . ILE A 1 104 ? -8.749 0.500 -3.236 1.00 97.94 104 ILE A CA 1
ATOM 796 C C . ILE A 1 104 ? -9.373 1.672 -3.998 1.00 97.94 104 ILE A C 1
ATOM 798 O O . ILE A 1 104 ? -9.583 1.591 -5.206 1.00 97.94 104 ILE A O 1
ATOM 802 N N . GLU A 1 105 ? -9.665 2.757 -3.287 1.00 97.31 105 GLU A N 1
ATOM 803 C CA . GLU A 1 105 ? -10.311 3.954 -3.840 1.00 97.31 105 GLU A CA 1
ATOM 804 C C . GLU A 1 105 ? -9.375 4.710 -4.791 1.00 97.31 105 GLU A C 1
ATOM 806 O O . GLU A 1 105 ? -9.793 5.267 -5.807 1.00 97.31 105 GLU A O 1
ATOM 811 N N . GLN A 1 106 ? -8.089 4.756 -4.444 1.00 96.25 106 GLN A N 1
ATOM 812 C CA . GLN A 1 106 ? -7.089 5.506 -5.189 1.00 96.25 106 GLN A CA 1
ATOM 813 C C . GLN A 1 106 ? -5.703 4.897 -5.001 1.00 96.25 106 GLN A C 1
ATOM 815 O O . GLN A 1 106 ? -5.338 4.481 -3.901 1.00 96.25 106 GLN A O 1
ATOM 820 N N . VAL A 1 107 ? -4.905 4.938 -6.069 1.00 97.25 107 VAL A N 1
ATOM 821 C CA . VAL A 1 107 ? -3.458 4.728 -6.004 1.00 97.25 107 VAL A CA 1
ATOM 822 C C . VAL A 1 107 ? -2.759 5.991 -6.484 1.00 97.25 107 VAL A C 1
ATOM 824 O O . VAL A 1 107 ? -2.903 6.389 -7.639 1.00 97.25 107 VAL A O 1
ATOM 827 N N . GLU A 1 108 ? -2.016 6.634 -5.591 1.00 96.94 108 GLU A N 1
ATOM 828 C CA . GLU A 1 108 ? -1.135 7.748 -5.924 1.00 96.94 108 GLU A CA 1
ATOM 829 C C . GLU A 1 108 ? 0.292 7.222 -6.101 1.00 96.94 108 GLU A C 1
ATOM 831 O O . GLU A 1 108 ? 0.859 6.584 -5.210 1.00 96.94 108 GLU A O 1
ATOM 836 N N . TRP A 1 109 ? 0.876 7.470 -7.268 1.00 96.38 109 TRP A N 1
ATOM 837 C CA . TRP A 1 109 ? 2.207 6.991 -7.619 1.00 96.38 109 TRP A CA 1
ATOM 838 C C . TRP A 1 109 ? 3.242 8.079 -7.385 1.00 96.38 109 TRP A C 1
ATOM 840 O O . TRP A 1 109 ? 3.037 9.225 -7.772 1.00 96.38 109 TRP A O 1
ATOM 850 N N . TRP A 1 110 ? 4.378 7.714 -6.799 1.00 96.00 110 TRP A N 1
ATOM 851 C CA . TRP A 1 110 ? 5.440 8.651 -6.452 1.00 96.00 110 TRP A CA 1
ATOM 852 C C . TRP A 1 110 ? 6.784 8.208 -7.013 1.00 96.00 110 TRP A C 1
ATOM 854 O O . TRP A 1 110 ? 7.237 7.083 -6.774 1.00 96.00 110 TRP A O 1
ATOM 864 N N . SER A 1 111 ? 7.463 9.121 -7.706 1.00 93.19 111 SER A N 1
ATOM 865 C CA . SER A 1 111 ? 8.910 9.024 -7.885 1.00 93.19 111 SER A CA 1
ATOM 866 C C . SER A 1 111 ? 9.580 9.198 -6.525 1.00 93.19 111 SER A C 1
ATOM 868 O O . SER A 1 111 ? 9.200 10.072 -5.747 1.00 93.19 111 SER A O 1
ATOM 870 N N . THR A 1 112 ? 10.583 8.371 -6.236 1.00 90.44 112 THR A N 1
ATOM 871 C CA . THR A 1 112 ? 11.309 8.389 -4.956 1.00 90.44 112 THR A CA 1
ATOM 872 C C . THR A 1 112 ? 12.759 8.852 -5.083 1.00 90.44 112 THR A C 1
ATOM 874 O O . THR A 1 112 ? 13.433 8.979 -4.064 1.00 90.44 112 THR A O 1
ATOM 877 N N . CYS A 1 113 ? 13.276 9.062 -6.301 1.00 83.56 113 CYS A N 1
ATOM 878 C CA . CYS A 1 113 ? 14.631 9.590 -6.478 1.00 83.56 113 CYS A CA 1
ATOM 879 C C . CYS A 1 113 ? 14.643 11.107 -6.528 1.00 83.56 113 CYS A C 1
ATOM 881 O O . CYS A 1 113 ? 13.768 11.702 -7.152 1.00 83.56 113 CYS A O 1
ATOM 883 N N . CYS A 1 114 ? 15.760 11.646 -6.027 1.00 78.88 114 CYS A N 1
ATOM 884 C CA . CYS A 1 114 ? 16.350 12.922 -6.406 1.00 78.88 114 CYS A CA 1
ATOM 885 C C . CYS A 1 114 ? 15.534 14.108 -5.871 1.00 78.88 114 CYS A C 1
ATOM 887 O O . CYS A 1 114 ? 15.928 14.743 -4.896 1.00 78.88 114 CYS A O 1
ATOM 889 N N . GLU A 1 115 ? 14.334 14.287 -6.400 1.00 87.44 115 GLU A N 1
ATOM 890 C CA . GLU A 1 115 ? 13.291 15.157 -5.893 1.00 87.44 115 GLU A CA 1
ATOM 891 C C . GLU A 1 115 ? 11.982 14.364 -5.972 1.00 87.44 115 GLU A C 1
ATOM 893 O O . GLU A 1 115 ? 11.363 14.303 -7.039 1.00 87.44 115 GLU A O 1
ATOM 898 N N . PRO A 1 116 ? 11.572 13.695 -4.879 1.00 91.44 116 PRO A N 1
ATOM 899 C CA . PRO A 1 116 ? 10.343 12.927 -4.890 1.00 91.44 116 PRO A CA 1
ATOM 900 C C . PRO A 1 116 ? 9.131 13.764 -5.309 1.00 91.44 116 PRO A C 1
ATOM 902 O O . PRO A 1 116 ? 8.993 14.932 -4.947 1.00 91.44 116 PRO A O 1
ATOM 905 N N . CYS A 1 117 ? 8.244 13.178 -6.101 1.00 92.81 117 CYS A N 1
ATOM 906 C CA . CYS A 1 117 ? 7.054 13.866 -6.591 1.00 92.81 117 CYS A CA 1
ATOM 907 C C . CYS A 1 117 ? 5.989 12.865 -7.049 1.00 92.81 117 CYS A C 1
ATOM 909 O O . CYS A 1 117 ? 6.341 11.736 -7.417 1.00 92.81 117 CYS A O 1
ATOM 911 N N . PRO A 1 118 ? 4.705 13.264 -7.062 1.00 94.19 118 PRO A N 1
ATOM 912 C CA . PRO A 1 118 ? 3.668 12.483 -7.713 1.00 94.19 118 PRO A CA 1
ATOM 913 C C . PRO A 1 118 ? 3.981 12.313 -9.202 1.00 94.19 118 PRO A C 1
ATOM 915 O O . PRO A 1 118 ? 4.433 13.247 -9.869 1.00 94.19 118 PRO A O 1
ATOM 918 N N . VAL A 1 119 ? 3.733 11.119 -9.727 1.00 93.00 119 VAL A N 1
ATOM 919 C CA . VAL A 1 119 ? 3.889 10.778 -11.143 1.00 93.00 119 VAL A CA 1
ATOM 920 C C . VAL A 1 119 ? 2.611 10.132 -11.663 1.00 93.00 119 VAL A C 1
ATOM 922 O O . VAL A 1 119 ? 1.956 9.375 -10.961 1.00 93.00 119 VAL A O 1
ATOM 925 N N . GLU A 1 120 ? 2.268 10.386 -12.922 1.00 91.06 120 GLU A N 1
ATOM 926 C CA . GLU A 1 120 ? 1.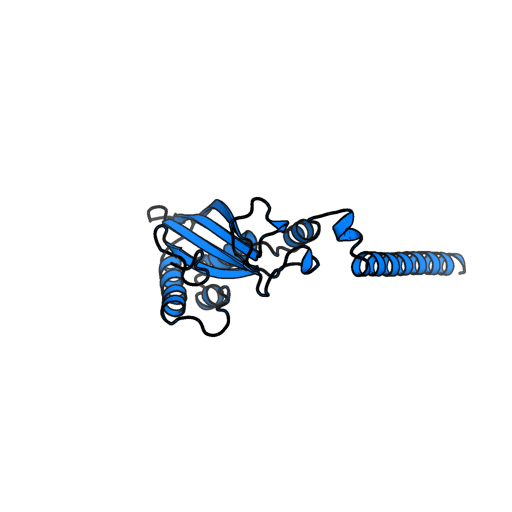037 9.848 -13.524 1.00 91.06 120 GLU A CA 1
ATOM 927 C C . GLU A 1 120 ? 1.136 8.351 -13.856 1.00 91.06 120 GLU A C 1
ATOM 929 O O . GLU A 1 120 ? 0.136 7.638 -13.900 1.00 91.06 120 GLU A O 1
ATOM 934 N N . LEU A 1 121 ? 2.351 7.863 -14.134 1.00 88.12 121 LEU A N 1
ATOM 935 C CA . LEU A 1 121 ? 2.571 6.509 -14.637 1.00 88.12 121 LEU A CA 1
ATOM 936 C C . LEU A 1 121 ? 3.293 5.629 -13.604 1.00 88.12 121 LEU A C 1
ATOM 938 O O . LEU A 1 121 ? 4.397 5.985 -13.175 1.00 88.12 121 LEU A O 1
ATOM 942 N N . PRO A 1 122 ? 2.762 4.424 -13.297 1.00 90.81 122 PRO A N 1
ATOM 943 C CA . PRO A 1 122 ? 3.376 3.485 -12.355 1.00 90.81 122 PRO A CA 1
ATOM 944 C C . PRO A 1 122 ? 4.811 3.107 -12.721 1.00 90.81 122 PRO A C 1
ATOM 946 O O . PRO A 1 122 ? 5.609 2.783 -11.850 1.00 90.81 122 PRO A O 1
ATOM 949 N N . THR A 1 123 ? 5.165 3.140 -14.008 1.00 88.19 123 THR A N 1
ATOM 950 C CA . THR A 1 123 ? 6.507 2.834 -14.532 1.00 88.19 123 THR A CA 1
ATOM 951 C C . THR A 1 123 ? 7.602 3.717 -13.923 1.00 88.19 123 THR A C 1
ATOM 953 O O . THR A 1 123 ? 8.740 3.276 -13.802 1.00 88.19 123 THR A O 1
ATOM 956 N N . TYR A 1 124 ? 7.279 4.937 -13.490 1.00 89.06 124 TYR A N 1
ATOM 957 C CA . TYR A 1 124 ? 8.247 5.860 -12.882 1.00 89.06 124 TYR A CA 1
ATOM 958 C C . TYR A 1 124 ? 8.218 5.856 -11.351 1.00 89.06 124 TYR A C 1
ATOM 960 O O . TYR A 1 124 ? 8.990 6.570 -10.715 1.00 89.06 124 TYR A O 1
ATOM 968 N N . ALA A 1 125 ? 7.342 5.051 -10.752 1.00 93.62 125 ALA A N 1
ATOM 969 C CA . ALA A 1 125 ? 7.089 5.090 -9.326 1.00 93.62 125 ALA A CA 1
ATOM 970 C C . ALA A 1 125 ? 8.024 4.168 -8.534 1.00 93.62 125 ALA A C 1
ATOM 972 O O . ALA A 1 125 ? 8.209 3.000 -8.880 1.00 93.62 125 ALA A O 1
ATOM 973 N N . GLY A 1 126 ? 8.579 4.687 -7.442 1.00 94.38 126 GLY A N 1
ATOM 974 C CA . GLY A 1 126 ? 9.226 3.902 -6.387 1.00 94.38 126 GLY A CA 1
ATOM 975 C C . GLY A 1 126 ? 8.338 3.715 -5.150 1.00 94.38 126 GLY A C 1
ATOM 976 O O . GLY A 1 126 ? 8.691 2.969 -4.237 1.00 94.38 126 GLY A O 1
ATOM 977 N N . LEU A 1 127 ? 7.193 4.398 -5.106 1.00 96.44 127 LEU A N 1
ATOM 978 C CA . LEU A 1 127 ? 6.204 4.305 -4.041 1.00 96.44 127 LEU A CA 1
ATOM 979 C C . LEU A 1 127 ? 4.790 4.391 -4.623 1.00 96.44 127 LEU A C 1
ATOM 981 O O . LEU A 1 127 ? 4.532 5.145 -5.561 1.00 96.44 127 LEU A O 1
ATOM 985 N N . ALA A 1 128 ? 3.897 3.593 -4.056 1.00 97.75 128 ALA A N 1
ATOM 986 C CA . ALA A 1 128 ? 2.467 3.605 -4.278 1.00 97.75 128 ALA A CA 1
ATOM 987 C C . ALA A 1 128 ? 1.790 3.892 -2.940 1.00 97.75 128 ALA A C 1
ATOM 989 O O . ALA A 1 128 ? 1.998 3.163 -1.970 1.00 97.75 128 ALA A O 1
ATOM 990 N N . ARG A 1 129 ? 0.989 4.950 -2.896 1.00 97.81 129 ARG A N 1
ATOM 991 C CA . ARG A 1 129 ? 0.159 5.307 -1.752 1.00 97.81 129 ARG A CA 1
ATOM 992 C C . ARG A 1 129 ? -1.277 4.913 -2.063 1.00 97.81 129 ARG A C 1
ATOM 994 O O . ARG A 1 129 ? -1.918 5.519 -2.922 1.00 97.81 129 ARG A O 1
ATOM 1001 N N . LEU A 1 130 ? -1.752 3.862 -1.406 1.00 98.38 130 LEU A N 1
ATOM 1002 C CA . LEU A 1 130 ? -3.070 3.282 -1.633 1.00 98.38 130 LEU A CA 1
ATOM 1003 C C . LEU A 1 130 ? -4.036 3.803 -0.575 1.00 98.38 130 LEU A C 1
ATOM 1005 O O . LEU A 1 130 ? -3.829 3.557 0.611 1.00 98.38 130 LEU A O 1
ATOM 1009 N N . ARG A 1 131 ? -5.099 4.490 -0.996 1.00 98.06 131 ARG A N 1
ATOM 1010 C CA . ARG A 1 131 ? -6.232 4.826 -0.124 1.00 98.06 131 ARG A CA 1
ATOM 1011 C C . ARG A 1 131 ? -7.254 3.710 -0.215 1.00 98.06 131 ARG A C 1
ATOM 1013 O O . ARG A 1 131 ? -7.663 3.341 -1.316 1.00 98.06 131 ARG A O 1
ATOM 1020 N N . VAL A 1 132 ? -7.616 3.151 0.930 1.00 98.44 132 VAL A N 1
ATOM 1021 C CA . VAL A 1 132 ? -8.379 1.910 1.013 1.00 98.44 132 VAL A CA 1
ATOM 1022 C C . VAL A 1 132 ? -9.523 2.072 1.999 1.00 98.44 132 VAL A C 1
ATOM 1024 O O . VAL A 1 132 ? -9.311 2.446 3.155 1.00 98.44 132 VAL A O 1
ATOM 1027 N N . THR A 1 133 ? -10.725 1.731 1.549 1.00 98.31 133 THR A N 1
ATOM 1028 C CA . THR A 1 133 ? -11.884 1.542 2.418 1.00 98.31 133 THR A CA 1
ATOM 1029 C C . THR A 1 133 ? -11.976 0.074 2.818 1.00 98.31 133 THR A C 1
ATOM 1031 O O . THR A 1 133 ? -11.998 -0.813 1.970 1.00 98.31 133 THR A O 1
ATOM 1034 N N . LEU A 1 134 ? -12.016 -0.182 4.123 1.00 97.62 134 LEU A N 1
ATOM 1035 C CA . LEU A 1 134 ? -12.187 -1.4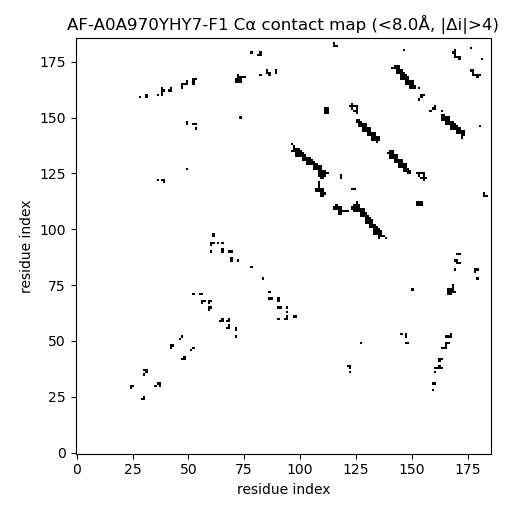96 4.731 1.00 97.62 134 LEU A CA 1
ATOM 1036 C C . LEU A 1 134 ? -13.642 -1.659 5.174 1.00 97.62 134 LEU A C 1
ATOM 1038 O O . LEU A 1 134 ? -14.156 -0.840 5.945 1.00 97.62 134 LEU A O 1
ATOM 1042 N N . ASN A 1 135 ? -14.285 -2.728 4.713 1.00 96.62 135 ASN A N 1
ATOM 1043 C CA . ASN A 1 135 ? -15.647 -3.089 5.085 1.00 96.62 135 ASN A CA 1
ATOM 1044 C C . ASN A 1 135 ? -15.613 -4.107 6.226 1.00 96.62 135 ASN A C 1
ATOM 1046 O O . ASN A 1 135 ? -15.160 -5.240 6.043 1.00 96.62 135 ASN A O 1
ATOM 1050 N N . CYS A 1 136 ? -16.114 -3.717 7.395 1.00 93.75 136 CYS A N 1
ATOM 1051 C C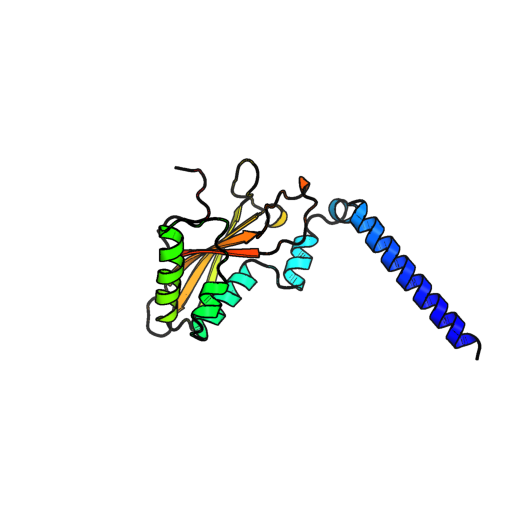A . CYS A 1 136 ? -16.153 -4.568 8.581 1.00 93.75 136 CYS A CA 1
ATOM 1052 C C . CYS A 1 136 ? -17.569 -5.111 8.826 1.00 93.75 136 CYS A C 1
ATOM 1054 O O . CYS A 1 136 ? -18.541 -4.405 8.566 1.00 93.75 136 CYS A O 1
ATOM 1056 N N . ALA A 1 137 ? -17.692 -6.339 9.341 1.00 89.69 137 ALA A N 1
ATOM 1057 C CA . ALA A 1 137 ? -18.992 -6.992 9.544 1.00 89.69 137 ALA A CA 1
ATOM 1058 C C . ALA A 1 137 ? -19.924 -6.213 10.497 1.00 89.69 137 ALA A C 1
ATOM 1060 O O . ALA A 1 137 ? -21.071 -5.933 10.152 1.00 89.69 137 ALA A O 1
ATOM 1061 N N . ASP A 1 138 ? -19.404 -5.823 11.666 1.00 86.31 138 ASP A N 1
ATOM 1062 C CA . ASP A 1 138 ? -20.176 -5.200 12.755 1.00 86.31 138 ASP A CA 1
ATOM 1063 C C . ASP A 1 138 ? -19.724 -3.765 13.084 1.00 86.31 138 ASP A C 1
ATOM 1065 O O . ASP A 1 138 ? -20.122 -3.186 14.098 1.00 86.31 138 ASP A O 1
ATOM 1069 N N . ALA A 1 139 ? -18.878 -3.170 12.239 1.00 85.06 139 ALA A N 1
ATOM 1070 C CA . ALA A 1 139 ? -18.319 -1.841 12.462 1.00 85.06 139 ALA A CA 1
ATOM 1071 C C . ALA A 1 139 ? -18.502 -0.936 11.234 1.00 85.06 139 ALA A C 1
ATOM 1073 O O . ALA A 1 139 ? -18.556 -1.424 10.104 1.00 85.06 139 ALA A O 1
ATOM 1074 N N . PRO A 1 140 ? -18.578 0.397 11.426 1.00 89.88 140 PRO A N 1
ATOM 1075 C CA . PRO A 1 140 ? -18.527 1.334 10.315 1.00 89.88 140 PRO A CA 1
ATOM 1076 C C . PRO A 1 140 ? -17.288 1.101 9.452 1.00 89.88 140 PRO A C 1
ATOM 1078 O O . PRO A 1 140 ? -16.215 0.778 9.967 1.00 89.88 140 PRO A O 1
ATOM 1081 N N . THR A 1 141 ? -17.429 1.343 8.151 1.00 93.25 141 THR A N 1
ATOM 1082 C CA . THR A 1 141 ? -16.313 1.295 7.206 1.00 93.25 141 THR A CA 1
ATOM 1083 C C . THR A 1 141 ? -15.159 2.162 7.695 1.00 93.25 141 THR A C 1
ATOM 1085 O O . THR A 1 141 ? -15.365 3.315 8.094 1.00 93.25 141 THR A O 1
ATOM 1088 N N . ARG A 1 142 ? -13.942 1.626 7.644 1.00 95.25 142 ARG A N 1
ATOM 1089 C CA . ARG A 1 142 ? -12.728 2.348 8.034 1.00 95.25 142 ARG A CA 1
ATOM 1090 C C . ARG A 1 142 ? -11.958 2.752 6.793 1.00 95.25 142 ARG A C 1
ATOM 1092 O O . ARG A 1 142 ? -11.871 1.972 5.856 1.00 95.25 142 ARG A O 1
ATOM 1099 N N . ARG A 1 143 ? -11.352 3.935 6.806 1.00 97.12 143 ARG A N 1
ATOM 1100 C CA . ARG A 1 143 ? -10.424 4.350 5.752 1.00 97.12 143 ARG A CA 1
ATOM 1101 C C . ARG A 1 143 ? -9.004 4.335 6.271 1.00 97.12 143 ARG A C 1
ATOM 1103 O O . ARG A 1 143 ? -8.736 4.863 7.349 1.00 97.12 143 ARG A O 1
ATOM 1110 N N . TYR A 1 144 ? -8.124 3.736 5.487 1.00 98.12 144 TYR A N 1
ATOM 1111 C CA . TYR A 1 144 ? -6.697 3.665 5.749 1.00 98.12 144 TYR A CA 1
ATOM 1112 C C . TYR A 1 144 ? -5.923 4.054 4.497 1.00 98.12 144 TYR A C 1
ATOM 1114 O O . TYR A 1 144 ? -6.361 3.825 3.370 1.00 98.12 144 TYR A O 1
ATOM 1122 N N . THR A 1 145 ? -4.743 4.614 4.710 1.00 98.31 145 THR A N 1
ATOM 1123 C CA . THR A 1 145 ? -3.730 4.776 3.678 1.00 98.31 145 THR A CA 1
ATOM 1124 C C . THR A 1 145 ? -2.604 3.783 3.927 1.00 98.31 145 THR A C 1
ATOM 1126 O O . THR A 1 145 ? -2.151 3.632 5.061 1.00 98.31 145 THR A O 1
ATOM 1129 N N . PHE A 1 146 ? -2.154 3.114 2.869 1.00 98.50 146 PHE A N 1
ATOM 1130 C CA . PHE A 1 146 ? -1.047 2.164 2.884 1.00 98.50 146 PHE A CA 1
ATOM 1131 C C . PHE A 1 146 ? 0.042 2.637 1.927 1.00 98.50 146 PHE A C 1
ATOM 1133 O O . PHE A 1 146 ? -0.198 2.769 0.725 1.00 98.50 146 PHE A O 1
ATOM 1140 N N . ASP A 1 147 ? 1.246 2.856 2.448 1.00 97.94 147 ASP A N 1
ATOM 1141 C CA . ASP A 1 147 ? 2.411 3.199 1.640 1.00 97.94 147 ASP A CA 1
ATOM 1142 C C . ASP A 1 147 ? 3.202 1.931 1.335 1.00 97.94 147 ASP A C 1
ATOM 1144 O O . ASP A 1 147 ? 3.799 1.309 2.218 1.00 97.94 147 ASP A O 1
ATOM 1148 N N . VAL A 1 148 ? 3.233 1.560 0.059 1.00 98.00 148 VAL A N 1
ATOM 1149 C CA . VAL A 1 148 ? 3.978 0.410 -0.448 1.00 98.00 148 VAL A CA 1
ATOM 1150 C C . VAL A 1 148 ? 5.086 0.914 -1.359 1.00 98.00 148 VAL A C 1
ATOM 1152 O O . VAL A 1 148 ? 4.840 1.613 -2.336 1.00 98.00 148 VAL A O 1
ATOM 1155 N N . ALA A 1 149 ? 6.330 0.571 -1.049 1.00 96.19 149 ALA A N 1
ATOM 1156 C CA . ALA A 1 149 ? 7.496 1.135 -1.716 1.00 96.19 149 ALA A CA 1
ATOM 1157 C C . ALA A 1 149 ? 8.482 0.061 -2.167 1.00 96.19 149 ALA A C 1
ATOM 1159 O O . ALA A 1 149 ? 8.526 -1.042 -1.624 1.00 96.19 149 ALA A O 1
ATOM 1160 N N . THR A 1 150 ? 9.317 0.386 -3.148 1.00 94.56 150 THR A N 1
ATOM 1161 C CA . THR A 1 150 ? 10.344 -0.529 -3.653 1.00 94.56 150 THR A CA 1
ATOM 1162 C C . THR A 1 150 ? 11.418 -0.744 -2.600 1.00 94.56 150 THR A C 1
ATOM 1164 O O . THR A 1 150 ? 12.025 0.220 -2.152 1.00 94.56 150 THR A O 1
ATOM 1167 N N . ARG A 1 151 ? 11.679 -1.988 -2.194 1.00 91.19 151 ARG A N 1
ATOM 1168 C CA . ARG A 1 151 ? 12.651 -2.360 -1.154 1.00 91.19 151 ARG A CA 1
ATOM 1169 C C . ARG A 1 151 ? 13.987 -1.639 -1.322 1.00 91.19 151 ARG A C 1
ATOM 1171 O O . ARG A 1 151 ? 14.496 -1.077 -0.360 1.00 91.19 151 ARG A O 1
ATOM 1178 N N . GLU A 1 152 ? 14.483 -1.621 -2.552 1.00 86.94 152 GLU A N 1
ATOM 1179 C CA . GLU A 1 152 ? 15.681 -0.890 -2.950 1.00 86.94 152 GLU A CA 1
ATOM 1180 C C . GLU A 1 152 ? 15.322 0.456 -3.597 1.00 86.94 152 GLU A C 1
ATOM 1182 O O . GLU A 1 152 ? 14.224 0.592 -4.154 1.00 86.94 152 GLU A O 1
A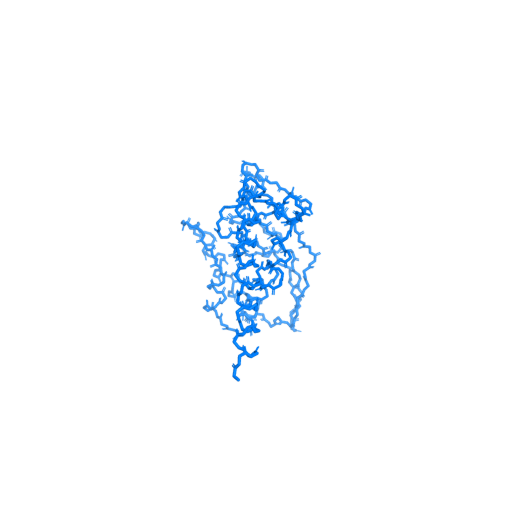TOM 1187 N N . PRO A 1 153 ? 16.232 1.449 -3.573 1.00 86.12 153 PRO A N 1
ATOM 1188 C CA . PRO A 1 153 ? 16.052 2.695 -4.308 1.00 86.12 153 PRO A CA 1
ATOM 1189 C C . PRO A 1 153 ? 15.704 2.443 -5.779 1.00 86.12 153 PRO A C 1
ATOM 1191 O O . PRO A 1 153 ? 16.384 1.685 -6.470 1.00 86.12 153 PRO A O 1
ATOM 1194 N N . TYR A 1 154 ? 14.656 3.107 -6.262 1.00 88.25 154 TYR A N 1
ATOM 1195 C CA . TYR A 1 154 ? 14.235 3.026 -7.654 1.00 88.25 154 TYR A CA 1
ATOM 1196 C C . TYR A 1 154 ? 14.579 4.318 -8.395 1.00 88.25 154 TYR A C 1
ATOM 1198 O O . TYR A 1 154 ? 14.174 5.407 -7.987 1.00 88.25 154 TYR A O 1
ATOM 1206 N N . TRP A 1 155 ? 15.342 4.187 -9.482 1.00 84.62 155 TRP A N 1
ATOM 1207 C CA . TRP A 1 155 ? 15.795 5.303 -10.327 1.00 84.62 155 TRP A CA 1
ATOM 1208 C C . TRP A 1 155 ? 15.139 5.301 -11.714 1.00 84.62 155 TRP A C 1
ATOM 1210 O O . TRP A 1 155 ? 15.620 5.969 -12.632 1.00 84.62 155 TRP A O 1
ATOM 1220 N N . GLY A 1 156 ? 14.065 4.524 -11.889 1.00 83.38 156 GLY A N 1
ATOM 1221 C CA . GLY A 1 156 ? 13.356 4.421 -13.161 1.00 83.38 156 GLY A CA 1
ATOM 1222 C C . GLY A 1 156 ? 14.274 4.033 -14.329 1.00 83.38 156 GLY A C 1
ATOM 1223 O O . GLY A 1 156 ? 15.211 3.243 -14.137 1.00 83.38 156 GLY A O 1
ATOM 1224 N N . PRO A 1 157 ? 14.070 4.642 -15.515 1.00 78.00 157 PRO A N 1
ATOM 1225 C CA . PRO A 1 157 ? 14.831 4.327 -16.723 1.00 78.00 157 PRO A CA 1
ATOM 1226 C C . PRO A 1 157 ? 16.347 4.448 -16.559 1.00 78.00 157 PRO A C 1
ATOM 1228 O O . PRO A 1 157 ? 17.101 3.686 -17.161 1.00 78.00 157 PRO A O 1
ATOM 1231 N N . ILE A 1 158 ? 16.808 5.382 -15.718 1.00 78.25 158 ILE A N 1
ATOM 1232 C CA . ILE A 1 158 ? 18.238 5.600 -15.452 1.00 78.25 158 ILE A CA 1
ATOM 1233 C C . ILE A 1 158 ? 18.832 4.402 -14.698 1.00 78.25 158 ILE A C 1
ATOM 1235 O O . ILE A 1 158 ? 19.972 4.016 -14.945 1.00 78.25 158 ILE A O 1
ATOM 1239 N N . GLY A 1 159 ? 18.045 3.783 -13.815 1.00 78.44 159 GLY A N 1
ATOM 1240 C CA . GLY A 1 159 ? 18.403 2.557 -13.099 1.00 78.44 159 GLY A CA 1
ATOM 1241 C C . GLY A 1 159 ? 18.199 1.272 -13.905 1.00 78.44 159 GLY A C 1
ATOM 1242 O O . GLY A 1 159 ? 18.421 0.190 -13.368 1.00 78.44 159 GLY A O 1
ATOM 1243 N N . GLY A 1 160 ? 17.770 1.367 -15.168 1.00 78.75 160 GLY A N 1
ATOM 1244 C CA . GLY A 1 160 ? 17.540 0.214 -16.038 1.00 78.75 160 GLY A CA 1
ATOM 1245 C C . GLY A 1 160 ? 16.222 -0.525 -15.798 1.00 78.75 160 GLY A C 1
ATOM 1246 O O . GLY A 1 160 ? 16.084 -1.639 -16.300 1.00 78.75 160 GLY A O 1
ATOM 1247 N N . ASP A 1 161 ? 15.266 0.077 -15.075 1.00 80.62 161 ASP A N 1
ATOM 1248 C CA . ASP A 1 161 ? 13.921 -0.477 -14.857 1.00 80.62 161 ASP A CA 1
ATOM 1249 C C . ASP A 1 161 ? 13.921 -1.944 -14.361 1.00 80.62 161 ASP A C 1
ATOM 1251 O O . ASP A 1 161 ? 13.375 -2.840 -15.022 1.00 80.62 161 ASP A O 1
ATOM 1255 N N . PRO A 1 162 ? 14.563 -2.244 -13.215 1.00 83.81 162 PRO A N 1
ATOM 1256 C CA . PRO A 1 162 ? 14.536 -3.594 -12.666 1.00 83.81 162 PRO A CA 1
ATOM 1257 C C . PRO A 1 162 ? 13.111 -3.989 -12.254 1.00 83.81 162 PRO A C 1
ATOM 1259 O O . PRO A 1 162 ? 12.294 -3.131 -11.929 1.00 83.81 162 PRO A O 1
ATOM 1262 N N . ILE A 1 163 ? 12.839 -5.299 -12.179 1.00 88.12 163 ILE A N 1
ATOM 1263 C CA . ILE A 1 163 ? 11.647 -5.801 -11.478 1.00 88.12 163 ILE A CA 1
ATOM 1264 C C . ILE A 1 163 ? 11.718 -5.301 -10.038 1.00 88.12 163 ILE A C 1
ATOM 1266 O O . ILE A 1 163 ? 12.643 -5.648 -9.292 1.00 88.12 163 ILE A O 1
ATOM 1270 N N . ARG A 1 164 ? 10.743 -4.492 -9.647 1.00 91.25 164 ARG A N 1
ATOM 1271 C CA . ARG A 1 164 ? 10.693 -3.896 -8.323 1.00 91.25 164 ARG A CA 1
ATOM 1272 C C . ARG A 1 164 ? 10.181 -4.913 -7.320 1.00 91.25 164 ARG A C 1
ATOM 1274 O O . ARG A 1 164 ? 9.190 -5.598 -7.541 1.00 91.25 164 ARG A O 1
ATOM 1281 N N . ARG A 1 165 ? 10.879 -4.994 -6.191 1.00 92.06 165 ARG A N 1
ATOM 1282 C CA . ARG A 1 165 ? 10.421 -5.738 -5.016 1.00 92.06 165 ARG A CA 1
ATOM 1283 C C . ARG A 1 165 ? 9.670 -4.771 -4.133 1.00 92.06 165 ARG A C 1
ATOM 1285 O O . ARG A 1 165 ? 10.302 -3.912 -3.528 1.00 92.06 165 ARG A O 1
ATOM 1292 N N . TRP A 1 166 ? 8.356 -4.872 -4.097 1.00 95.62 166 TRP A N 1
ATOM 1293 C CA . TRP A 1 166 ? 7.526 -3.979 -3.298 1.00 95.62 166 TRP A CA 1
ATOM 1294 C C . TRP A 1 166 ? 7.455 -4.467 -1.849 1.00 95.62 166 TRP A C 1
ATOM 1296 O O . TRP A 1 166 ? 7.625 -5.653 -1.576 1.00 95.62 166 TRP A O 1
ATOM 1306 N N . VAL A 1 167 ? 7.290 -3.540 -0.909 1.00 95.94 167 VAL A N 1
ATOM 1307 C CA . VAL A 1 167 ? 7.122 -3.823 0.521 1.00 95.94 167 VAL A CA 1
ATOM 1308 C C . VAL A 1 167 ? 6.248 -2.753 1.168 1.00 95.94 167 VAL A C 1
ATOM 1310 O O . VAL A 1 167 ? 6.373 -1.575 0.831 1.00 95.94 167 VAL A O 1
ATOM 1313 N N . LEU A 1 168 ? 5.391 -3.145 2.112 1.00 97.94 168 LEU A N 1
ATOM 1314 C CA . LEU A 1 168 ? 4.635 -2.203 2.939 1.00 97.94 168 LEU A CA 1
ATOM 1315 C C . LEU A 1 168 ? 5.605 -1.473 3.877 1.00 97.94 168 LEU A C 1
ATOM 1317 O O . LEU A 1 168 ? 6.391 -2.121 4.566 1.00 97.94 168 LEU A O 1
ATOM 1321 N N . ILE A 1 169 ? 5.586 -0.142 3.895 1.00 97.31 169 ILE A N 1
ATOM 1322 C CA . ILE A 1 169 ? 6.482 0.665 4.742 1.00 97.31 169 ILE A CA 1
ATOM 1323 C C . ILE A 1 169 ? 5.736 1.505 5.780 1.00 97.31 169 ILE A C 1
ATOM 1325 O O . ILE A 1 169 ? 6.338 1.885 6.783 1.00 97.31 169 ILE A O 1
ATOM 1329 N N . ASP A 1 170 ? 4.450 1.778 5.556 1.00 97.88 170 ASP A N 1
ATOM 1330 C CA . ASP A 1 170 ? 3.577 2.503 6.478 1.00 97.88 170 ASP A CA 1
ATOM 1331 C C . ASP A 1 170 ? 2.115 2.124 6.228 1.00 97.88 170 ASP A C 1
ATOM 1333 O O . ASP A 1 170 ? 1.727 1.825 5.097 1.00 97.88 170 ASP A O 1
ATOM 1337 N N . ALA A 1 171 ? 1.301 2.193 7.271 1.00 98.25 171 ALA A N 1
ATOM 1338 C CA . ALA A 1 171 ? -0.147 2.128 7.181 1.00 98.25 171 ALA A CA 1
ATOM 1339 C C . ALA A 1 171 ? -0.740 2.985 8.292 1.00 98.25 171 ALA A C 1
ATOM 1341 O O . ALA A 1 171 ? -0.286 2.917 9.435 1.00 98.25 171 ALA A O 1
ATOM 1342 N N . TYR A 1 172 ? -1.747 3.786 7.972 1.00 98.06 172 TYR A N 1
ATOM 1343 C CA . TYR A 1 172 ? -2.313 4.736 8.920 1.00 98.06 172 TYR A CA 1
ATOM 1344 C C . TYR A 1 172 ? -3.774 5.058 8.594 1.00 98.06 172 TYR A C 1
ATOM 1346 O O . TYR A 1 172 ? -4.156 5.005 7.422 1.00 98.06 172 TYR A O 1
ATOM 1354 N N . PRO A 1 173 ? -4.610 5.353 9.605 1.00 96.56 173 PRO A N 1
ATOM 1355 C CA . PRO A 1 173 ? -5.973 5.816 9.384 1.00 96.56 173 PRO A CA 1
ATOM 1356 C C . PRO A 1 173 ? -6.011 7.063 8.500 1.00 96.56 173 PRO A C 1
ATOM 1358 O O . PRO A 1 173 ? -5.083 7.874 8.491 1.00 96.56 173 PRO A O 1
ATOM 1361 N N . ASP A 1 174 ? -7.110 7.232 7.776 1.00 91.88 174 ASP A N 1
ATOM 1362 C CA . ASP A 1 174 ? -7.342 8.449 7.005 1.00 91.88 174 ASP A CA 1
ATOM 1363 C C . ASP A 1 174 ? -7.289 9.705 7.895 1.00 91.88 174 ASP A C 1
ATOM 1365 O O . ASP A 1 174 ? -7.770 9.710 9.031 1.00 91.88 174 ASP A O 1
ATOM 1369 N N . GLY A 1 175 ? -6.675 10.767 7.374 1.00 90.56 175 GLY A N 1
ATOM 1370 C CA . GLY A 1 175 ? -6.408 12.011 8.101 1.00 90.56 175 GLY A CA 1
ATOM 1371 C C . GLY A 1 175 ? -5.119 12.035 8.934 1.00 90.56 175 GLY A C 1
ATOM 1372 O O . GLY A 1 175 ? -4.744 13.109 9.405 1.00 90.56 175 GLY A O 1
ATOM 1373 N N . GLU A 1 176 ? -4.416 10.911 9.104 1.00 95.50 176 GLU A N 1
ATOM 1374 C CA . GLU A 1 176 ? -3.057 10.918 9.658 1.00 95.50 176 GLU A CA 1
ATOM 1375 C C . GLU A 1 176 ? -1.994 11.176 8.579 1.00 95.50 176 GLU A C 1
ATOM 1377 O O . GLU A 1 176 ? -2.151 10.817 7.415 1.00 95.50 176 GLU A O 1
ATOM 1382 N N . GLU A 1 177 ? -0.870 11.772 8.983 1.00 94.25 177 GLU A N 1
ATOM 1383 C CA . GLU A 1 177 ? 0.282 11.988 8.103 1.00 94.25 177 GLU A CA 1
ATOM 1384 C C . GLU A 1 177 ? 1.160 10.725 8.000 1.00 94.25 177 GLU A C 1
ATOM 1386 O O . GLU A 1 177 ? 1.285 9.965 8.978 1.00 94.25 177 GLU A O 1
ATOM 1391 N N . PRO A 1 178 ? 1.843 10.508 6.860 1.00 95.12 178 PRO A N 1
ATOM 1392 C CA . PRO A 1 178 ? 2.820 9.437 6.725 1.00 95.12 178 PRO A CA 1
ATOM 1393 C C . PRO A 1 178 ? 3.998 9.643 7.690 1.00 95.12 178 PRO A C 1
ATOM 1395 O O . PRO A 1 178 ? 4.483 10.753 7.921 1.00 95.12 178 PRO A O 1
ATOM 1398 N N . LEU A 1 179 ? 4.512 8.558 8.259 1.00 95.31 179 LEU A N 1
ATOM 1399 C CA . LEU A 1 179 ? 5.721 8.557 9.082 1.00 95.31 179 LEU A CA 1
ATOM 1400 C C . LEU A 1 179 ? 6.927 7.999 8.320 1.00 95.31 179 LEU A C 1
ATOM 1402 O O . LEU A 1 179 ? 8.037 8.467 8.571 1.00 95.31 179 LEU A O 1
ATOM 1406 N N . ALA A 1 180 ? 6.735 7.041 7.406 1.00 93.81 180 ALA A N 1
ATOM 1407 C CA . ALA A 1 180 ? 7.836 6.417 6.667 1.00 93.81 180 ALA A CA 1
ATOM 1408 C C . ALA A 1 180 ? 8.310 7.242 5.457 1.00 93.81 180 ALA A C 1
ATOM 1410 O O . ALA A 1 180 ? 9.514 7.344 5.218 1.00 93.81 180 ALA A O 1
ATOM 1411 N N . PHE A 1 181 ? 7.383 7.845 4.705 1.00 91.94 181 PHE A N 1
ATOM 1412 C CA . PHE A 1 181 ? 7.683 8.661 3.525 1.00 91.94 181 PHE A CA 1
ATOM 1413 C C . PHE A 1 181 ? 6.962 10.014 3.589 1.00 91.94 181 PHE A C 1
ATOM 1415 O O . PHE A 1 181 ? 5.796 10.151 3.211 1.00 91.94 181 PHE A O 1
ATOM 1422 N N . ARG A 1 182 ? 7.680 11.026 4.089 1.00 89.06 182 ARG A N 1
ATOM 1423 C CA . ARG A 1 182 ? 7.201 12.410 4.211 1.00 89.06 182 ARG A CA 1
ATOM 1424 C C . ARG A 1 182 ? 7.784 13.260 3.095 1.00 89.06 182 ARG A C 1
ATOM 1426 O O . ARG A 1 182 ? 8.995 13.485 3.075 1.00 89.06 182 ARG A O 1
ATOM 1433 N N . TRP A 1 183 ? 6.938 13.725 2.179 1.00 82.81 183 TRP A N 1
ATOM 1434 C CA . TRP A 1 183 ? 7.362 14.644 1.130 1.00 82.81 183 TRP A CA 1
ATOM 1435 C C . TRP A 1 183 ? 6.233 15.589 0.671 1.00 82.81 183 TRP A C 1
ATOM 1437 O O . TRP A 1 183 ? 5.123 15.107 0.444 1.00 82.81 183 TRP A O 1
ATOM 1447 N N . PRO A 1 184 ? 6.508 16.895 0.462 1.00 71.69 184 PRO A N 1
ATOM 1448 C CA . PRO A 1 184 ? 7.753 17.584 0.818 1.00 71.69 184 PRO A CA 1
ATOM 1449 C C . PRO A 1 184 ? 7.986 17.542 2.332 1.00 71.69 184 PRO A C 1
ATOM 1451 O O . PRO A 1 184 ? 7.046 17.405 3.110 1.00 71.69 184 PRO A O 1
ATOM 1454 N N . VAL A 1 185 ? 9.250 17.588 2.752 1.00 65.50 185 VAL A N 1
ATOM 1455 C CA . VAL A 1 185 ? 9.583 17.613 4.181 1.00 65.50 185 VAL A CA 1
ATOM 1456 C C . VAL A 1 185 ? 9.110 18.961 4.734 1.00 65.50 185 VAL A C 1
ATOM 1458 O O . VAL A 1 185 ? 9.693 19.990 4.397 1.00 65.50 185 VAL A O 1
ATOM 1461 N N . SER A 1 186 ? 8.018 18.961 5.498 1.00 49.72 186 SER A N 1
ATOM 1462 C CA . SER A 1 186 ? 7.527 20.127 6.245 1.00 49.72 186 SER A CA 1
ATOM 1463 C C . SER A 1 186 ? 8.292 20.309 7.547 1.00 49.72 186 SER A C 1
ATOM 1465 O O . SER A 1 186 ? 8.439 19.280 8.252 1.00 49.72 186 SER A O 1
#

pLDDT: mean 87.68, std 12.68, range [49.66, 98.5]

Mean predicted aligned error: 8.72 Å

Radius of gyration: 21.3 Å; Cα contacts (8 Å, |Δi|>4): 284; chains: 1; bounding box: 42×65×55 Å

Secondary structure (DSSP, 8-state):
-HHHHHHHHHHHHHHHHHHHHHHHHHHTTHHHHHSTTHHHHHHHHHT-SHHHHHHHHHHHHHTT-HHHHHHTB---SS--HHHHHHHHHHHHHHHHS-EEEEEEEEEEEEE-SSS-EEESSGGG-SEEEEEEEEEESSS--EEEEEEEEESS---GGGGT-PPP-EEEEEEEETTPPPSS--SS--

Sequence (186 aa):
MSRRLAAGLGIAAVALLAVVLGTAVYHTGLLHRVAPGWHVVLERVIGETPEHHLAAYLDAVNRRDKQAALDAWHLRGRPSPALEERRSSVTDGLLAEEITDYEIEQVEWWSTCCEPCPVELPTYAGLARLRVTLNCADAPTRRYTFDVATREPYWGPIGGDPIRRWVLIDAYPDGEEPLAFRWPVS

Nearest PDB structures (foldseek):
  5jy7-assembly2_M  TM=7.593E-01  e=1.189E+00  Mycolicibacterium smegmatis MC2 155
  5jy7-assembly1_J  TM=5.796E-01  e=2.143E+00  Mycolicibacterium smegmatis MC2 155

Foldseek 3Di:
DPPVVVVVVVVVVVVVVVVVVVVVCLVVLVCCVVPPCVLVVVCVVVQQDPVSLVVQLLVCLQVLNLVSNLVLADAPDDADPVQVVQSNVVSVVSNVFNFPDKDQPDKFFWQDPDAIDTDPDNLRGQKIWTWMWTDTDPDPIWIKIWIKGFPDHDPGVVVSSHNGRIGTHGMDTPPDDDRRDDPPPD

Solvent-accessible surface area (backbone atoms only — not comparable to full-atom values): 10436 Å² total; per-residue (Å²): 128,67,71,65,56,54,53,53,52,53,52,50,51,53,52,51,49,51,51,52,51,51,51,51,37,59,76,68,46,47,52,55,74,78,41,71,55,52,41,60,57,50,22,59,74,73,56,42,36,60,67,47,54,49,49,54,31,53,50,23,32,66,71,62,34,62,65,60,31,54,64,46,46,50,72,65,87,81,66,54,71,68,50,54,48,39,56,51,53,49,51,54,53,51,49,72,49,57,66,75,49,72,44,79,79,42,76,50,28,21,29,63,45,100,69,63,42,82,42,96,49,70,70,54,36,26,31,37,40,34,36,32,41,35,38,33,79,91,49,79,70,45,50,34,38,37,36,25,29,35,75,58,94,45,54,28,77,85,60,65,51,65,76,59,53,60,32,34,49,43,62,44,53,66,92,62,79,66,77,74,71,64,76,80,83,126